Protein AF-A0A661TPE7-F1 (afdb_monomer)

Solvent-accessible surface area (backbone atoms only — not comparable to full-atom values): 13744 Å² total; per-residue (Å²): 138,82,82,76,81,78,78,77,73,78,74,78,70,66,86,85,73,62,93,63,98,53,55,71,50,74,50,56,36,33,26,77,52,80,73,75,46,48,59,65,46,63,32,51,54,73,33,41,59,43,39,37,41,85,88,69,83,76,51,59,73,39,31,44,35,38,38,39,64,66,44,74,48,78,36,41,26,66,41,65,59,95,41,40,34,34,40,76,50,59,34,90,53,63,48,40,70,52,54,48,96,75,61,32,53,51,46,32,37,41,42,46,50,64,63,36,39,68,4,58,90,54,67,41,63,23,39,43,66,33,48,65,75,19,29,30,38,35,33,34,38,40,39,42,32,34,19,84,47,80,61,49,53,75,16,36,54,54,38,74,52,41,90,77,16,36,35,36,32,38,39,68,100,49,81,44,80,77,45,65,33,29,22,37,43,48,45,26,73,72,26,72,44,62,47,77,43,79,42,69,75,100,45,77,50,18,34,40,39,34,43,34,61,33,49,33,87,92,54,68,54,46,50,51,75,22,39,16,72,72,69,12,29,41,38,39,37,33,38,35,71,31,63,83,38,75,36,25,39,45,32,42,30,32,34,44,78,80

Structure (mmCIF, N/CA/C/O backbone):
data_AF-A0A661TPE7-F1
#
_entry.id   AF-A0A661TPE7-F1
#
loop_
_atom_site.group_PDB
_atom_site.id
_atom_site.type_symbol
_atom_site.label_atom_id
_atom_site.label_alt_id
_atom_site.label_comp_id
_atom_site.label_asym_id
_atom_site.label_entity_id
_atom_site.label_seq_id
_atom_site.pdbx_PDB_ins_code
_atom_site.Cartn_x
_atom_site.Cartn_y
_atom_site.Cartn_z
_atom_site.occupancy
_atom_site.B_iso_or_equiv
_atom_site.auth_seq_id
_atom_site.auth_comp_id
_atom_site.auth_asym_id
_atom_site.auth_atom_id
_atom_site.pdbx_PDB_model_num
ATOM 1 N N . MET A 1 1 ? 12.529 64.791 17.136 1.00 45.44 1 MET A N 1
ATOM 2 C CA . MET A 1 1 ? 12.063 63.945 16.019 1.00 45.44 1 MET A CA 1
ATOM 3 C C . MET A 1 1 ? 12.108 62.508 16.527 1.00 45.44 1 MET A C 1
ATOM 5 O O . MET A 1 1 ? 13.175 61.913 16.514 1.00 45.44 1 MET A O 1
ATOM 9 N N . SER A 1 2 ? 11.028 62.019 17.150 1.00 38.66 2 SER A N 1
ATOM 10 C CA . SER A 1 2 ? 10.986 60.653 17.695 1.00 38.66 2 SER A CA 1
ATOM 11 C C . SER A 1 2 ? 10.485 59.707 16.614 1.00 38.66 2 SER A C 1
ATOM 13 O O . SER A 1 2 ? 9.369 59.875 16.124 1.00 38.66 2 SER A O 1
ATOM 15 N N . LEU A 1 3 ? 11.313 58.742 16.234 1.00 36.94 3 LEU A N 1
ATOM 16 C CA . LEU A 1 3 ? 10.911 57.660 15.348 1.00 36.94 3 LEU A CA 1
ATOM 17 C C . LEU A 1 3 ? 10.061 56.688 16.165 1.00 36.94 3 LEU A C 1
ATOM 19 O O . LEU A 1 3 ? 10.536 56.096 17.130 1.00 36.94 3 LEU A O 1
ATOM 23 N N . THR A 1 4 ? 8.783 56.597 15.821 1.00 40.53 4 THR A N 1
ATOM 24 C CA . THR A 1 4 ? 7.862 55.608 16.375 1.00 40.53 4 THR A CA 1
ATOM 25 C C . THR A 1 4 ? 8.215 54.259 15.753 1.00 40.53 4 THR A C 1
ATOM 27 O O . THR A 1 4 ? 8.191 54.130 14.530 1.00 40.53 4 THR A O 1
ATOM 30 N N . GLU A 1 5 ? 8.581 53.270 16.572 1.00 42.97 5 GLU A N 1
ATOM 31 C CA . GLU A 1 5 ? 8.766 51.893 16.111 1.00 42.97 5 GLU A CA 1
ATOM 32 C C . GLU A 1 5 ? 7.445 51.374 15.545 1.00 42.97 5 GLU A C 1
ATOM 34 O O . GLU A 1 5 ? 6.444 51.225 16.248 1.00 42.97 5 GLU A O 1
ATOM 39 N N . GLN A 1 6 ? 7.443 51.127 14.240 1.00 41.34 6 GLN A N 1
ATOM 40 C CA . GLN A 1 6 ? 6.344 50.485 13.548 1.00 41.34 6 GLN A CA 1
ATOM 41 C C . GLN A 1 6 ? 6.390 49.000 13.918 1.00 41.34 6 GLN A C 1
ATOM 43 O O . GLN A 1 6 ? 7.273 48.262 13.482 1.00 41.34 6 GLN A O 1
ATOM 48 N N . THR A 1 7 ? 5.475 48.563 14.781 1.00 40.66 7 THR A N 1
ATOM 49 C CA . THR A 1 7 ? 5.328 47.148 15.118 1.00 40.66 7 THR A CA 1
ATOM 50 C C . THR A 1 7 ? 4.787 46.435 13.882 1.00 40.66 7 THR A C 1
ATOM 52 O O . THR A 1 7 ? 3.621 46.597 13.524 1.00 40.66 7 THR A O 1
ATOM 55 N N . TYR A 1 8 ? 5.639 45.676 13.194 1.00 35.31 8 TYR A N 1
ATOM 56 C CA . TYR A 1 8 ? 5.190 44.766 12.148 1.00 35.31 8 TYR A CA 1
ATOM 57 C C . TYR A 1 8 ? 4.365 43.673 12.823 1.00 35.31 8 TYR A C 1
ATOM 59 O O . TYR A 1 8 ? 4.896 42.836 13.553 1.00 35.31 8 TYR A O 1
ATOM 67 N N . THR A 1 9 ? 3.050 43.704 12.619 1.00 42.25 9 THR A N 1
ATOM 68 C CA . THR A 1 9 ? 2.221 42.536 12.890 1.00 42.25 9 THR A CA 1
ATOM 69 C C . THR A 1 9 ? 2.676 41.461 11.915 1.00 42.25 9 THR A C 1
ATOM 71 O O . THR A 1 9 ? 2.706 41.675 10.707 1.00 42.25 9 THR A O 1
ATOM 74 N N . GLN A 1 10 ? 3.144 40.338 12.455 1.00 43.09 10 GLN A N 1
ATOM 75 C CA . GLN A 1 10 ? 3.468 39.158 11.671 1.00 43.09 10 GLN A CA 1
ATOM 76 C C . GLN A 1 10 ? 2.200 38.772 10.909 1.00 43.09 10 GLN A C 1
ATOM 78 O O . GLN A 1 10 ? 1.234 38.319 11.526 1.00 43.09 10 GLN A O 1
ATOM 83 N N . ASP A 1 11 ? 2.186 39.017 9.596 1.00 42.94 11 ASP A N 1
ATOM 84 C CA . ASP A 1 11 ? 1.105 38.581 8.722 1.00 42.94 11 ASP A CA 1
ATOM 85 C C . ASP A 1 11 ? 0.816 37.113 9.028 1.00 42.94 11 ASP A C 1
ATOM 87 O O . ASP A 1 11 ? 1.723 36.272 9.046 1.00 42.94 11 ASP A O 1
ATOM 91 N N . ALA A 1 12 ? -0.447 36.823 9.343 1.00 45.91 12 ALA A N 1
ATOM 92 C CA . ALA A 1 12 ? -0.893 35.476 9.625 1.00 45.91 12 ALA A CA 1
ATOM 93 C C . ALA A 1 12 ? -0.544 34.611 8.413 1.00 45.91 12 ALA A C 1
ATOM 95 O O . ALA A 1 12 ? -1.159 34.729 7.351 1.00 45.91 12 ALA A O 1
ATOM 96 N N . LEU A 1 13 ? 0.467 33.752 8.569 1.00 42.31 13 LEU A N 1
ATOM 97 C CA . LEU A 1 13 ? 0.751 32.714 7.591 1.00 42.31 13 LEU A CA 1
ATOM 98 C C . LEU A 1 13 ? -0.573 31.989 7.309 1.00 42.31 13 LEU A C 1
ATOM 100 O O . LEU A 1 13 ? -1.301 31.697 8.267 1.00 42.31 13 LEU A O 1
ATOM 104 N N . PRO A 1 14 ? -0.915 31.715 6.035 1.00 45.16 14 PRO A N 1
ATOM 105 C CA . PRO A 1 14 ? -2.136 30.995 5.709 1.00 45.16 14 PRO A CA 1
ATOM 106 C C . PRO A 1 14 ? -2.227 29.752 6.596 1.00 45.16 14 PRO A C 1
ATOM 108 O O . PRO A 1 14 ? -1.246 29.022 6.757 1.00 45.16 14 PRO A O 1
ATOM 111 N N . THR A 1 15 ? -3.402 29.544 7.193 1.00 48.88 15 THR A N 1
ATOM 112 C CA . THR A 1 15 ? -3.724 28.595 8.282 1.00 48.88 15 THR A CA 1
ATOM 113 C C . THR A 1 15 ? -3.303 27.138 8.043 1.00 48.88 15 THR A C 1
ATOM 115 O O . THR A 1 15 ? -3.382 26.303 8.940 1.00 48.88 15 THR A O 1
ATOM 118 N N . PHE A 1 16 ? -2.791 26.815 6.858 1.00 46.47 16 PHE A N 1
ATOM 119 C CA . PHE A 1 16 ? -2.237 25.516 6.504 1.00 46.47 16 PHE A CA 1
ATOM 120 C C . PHE A 1 16 ? -0.811 25.261 7.022 1.00 46.47 16 PHE A C 1
ATOM 122 O O . PHE A 1 16 ? -0.419 24.095 7.059 1.00 46.47 16 PHE A O 1
ATOM 129 N N . TRP A 1 17 ? -0.074 26.296 7.458 1.00 42.09 17 TRP A N 1
ATOM 130 C CA . TRP A 1 17 ? 1.343 26.201 7.865 1.00 42.09 17 TRP A CA 1
ATOM 131 C C . TRP A 1 17 ? 1.639 26.587 9.322 1.00 42.09 17 TRP A C 1
ATOM 133 O O . TRP A 1 17 ? 2.787 26.859 9.670 1.00 42.09 17 TRP A O 1
ATOM 143 N N . GLN A 1 18 ? 0.638 26.582 10.202 1.00 43.38 18 GLN A N 1
ATOM 144 C CA . GLN A 1 18 ? 0.925 26.578 11.638 1.00 43.38 18 GLN A CA 1
ATOM 145 C C . GLN A 1 18 ? 1.395 25.173 12.057 1.00 43.38 18 GLN A C 1
ATOM 147 O O . GLN A 1 18 ? 0.829 24.189 11.569 1.00 43.38 18 GLN A O 1
ATOM 152 N N . PRO A 1 19 ? 2.405 25.040 12.938 1.00 41.94 19 PRO A N 1
ATOM 153 C CA . PRO A 1 19 ? 2.743 23.763 13.550 1.00 41.94 19 PRO A CA 1
ATOM 154 C C . PRO A 1 19 ? 1.595 23.356 14.478 1.00 41.94 19 PRO A C 1
ATOM 156 O O . PRO A 1 19 ? 1.557 23.699 15.655 1.00 41.94 19 PRO A O 1
ATOM 159 N N . VAL A 1 20 ? 0.614 22.664 13.913 1.00 54.00 20 VAL A N 1
ATOM 160 C CA . VAL A 1 20 ? -0.387 21.915 14.667 1.00 54.00 20 VAL A CA 1
ATOM 161 C C . VAL A 1 20 ? 0.212 20.525 14.871 1.00 54.00 20 VAL A C 1
ATOM 163 O O . VAL A 1 20 ? 0.804 19.992 13.931 1.00 54.00 20 VAL A O 1
ATOM 166 N N . ASN A 1 21 ? 0.100 19.942 16.067 1.00 54.53 21 ASN A N 1
ATOM 167 C CA . ASN A 1 21 ? 0.427 18.530 16.284 1.00 54.53 21 ASN A CA 1
ATOM 168 C C . ASN A 1 21 ? -0.497 17.687 15.393 1.00 54.53 21 ASN A C 1
ATOM 170 O O . ASN A 1 21 ? -1.612 17.366 15.786 1.00 54.53 21 ASN A O 1
ATOM 174 N N . ARG A 1 22 ? -0.066 17.414 14.161 1.00 68.81 22 ARG A N 1
ATOM 175 C CA . ARG A 1 22 ? -0.787 16.576 13.207 1.00 68.81 22 ARG A CA 1
ATOM 176 C C . ARG A 1 22 ? -0.149 15.209 13.229 1.00 68.81 22 ARG A C 1
ATOM 178 O O . ARG A 1 22 ? 1.049 15.082 12.971 1.00 68.81 22 ARG A O 1
ATOM 185 N N . GLU A 1 23 ? -0.952 14.205 13.532 1.00 84.12 23 GLU A N 1
ATOM 186 C CA . GLU A 1 23 ? -0.524 12.821 13.434 1.00 84.12 23 GLU A CA 1
ATOM 187 C C . GLU A 1 23 ? -0.087 12.522 12.000 1.00 84.12 23 GLU A C 1
ATOM 189 O O . GLU A 1 23 ? -0.661 13.019 11.026 1.00 84.12 23 GLU A O 1
ATOM 194 N N . THR A 1 24 ? 0.973 11.738 11.858 1.00 90.06 24 THR A N 1
ATOM 195 C CA . THR A 1 24 ? 1.458 11.296 10.551 1.00 90.06 24 THR A CA 1
ATOM 196 C C . THR A 1 24 ? 1.000 9.877 10.302 1.00 90.06 24 THR A C 1
ATOM 198 O O . THR A 1 24 ? 1.050 9.054 11.211 1.00 90.06 24 THR A O 1
ATOM 201 N N . PHE A 1 25 ? 0.669 9.556 9.057 1.00 90.81 25 PHE A N 1
ATOM 202 C CA . PHE A 1 25 ? 0.394 8.181 8.660 1.00 90.81 25 PHE A CA 1
ATOM 203 C C . PHE A 1 25 ? 1.392 7.713 7.605 1.00 90.81 25 PHE A C 1
ATOM 205 O O . PHE A 1 25 ? 1.949 8.495 6.828 1.00 90.81 25 PHE A O 1
ATOM 212 N N . THR A 1 26 ? 1.608 6.404 7.560 1.00 94.06 26 THR A N 1
ATOM 213 C CA . THR A 1 26 ? 2.211 5.705 6.426 1.00 94.06 26 THR A CA 1
ATOM 214 C C . THR A 1 26 ? 1.455 4.398 6.253 1.00 94.06 26 THR A C 1
ATOM 216 O O . THR A 1 26 ? 1.324 3.639 7.206 1.00 94.06 26 THR A O 1
ATOM 219 N N . THR A 1 27 ? 0.923 4.149 5.059 1.00 94.81 27 THR A N 1
ATOM 220 C CA . THR A 1 27 ? 0.147 2.936 4.774 1.00 94.81 27 THR A CA 1
ATOM 221 C C . THR A 1 27 ? 0.377 2.460 3.346 1.00 94.81 27 THR A C 1
ATOM 223 O O . THR A 1 27 ? 0.652 3.263 2.449 1.00 94.81 27 THR A O 1
ATOM 226 N N . THR A 1 28 ? 0.301 1.150 3.134 1.00 97.12 28 THR A N 1
ATOM 227 C CA . THR A 1 28 ? 0.427 0.532 1.812 1.00 97.12 28 THR A CA 1
ATOM 228 C C . THR A 1 28 ? -0.902 0.537 1.070 1.00 97.12 28 THR A C 1
ATOM 230 O O . THR A 1 28 ? -1.967 0.572 1.679 1.00 97.12 28 THR A O 1
ATOM 233 N N . PHE A 1 29 ? -0.845 0.475 -0.258 1.00 98.19 29 PHE A N 1
ATOM 234 C CA . PHE A 1 29 ? -2.017 0.145 -1.059 1.00 98.19 29 PHE A CA 1
ATOM 235 C C . PHE A 1 29 ? -2.443 -1.291 -0.779 1.00 98.19 29 PHE A C 1
ATOM 237 O O . PHE A 1 29 ? -1.641 -2.215 -0.898 1.00 98.19 29 PHE A O 1
ATOM 244 N N . ASN A 1 30 ? -3.713 -1.460 -0.415 1.00 97.25 30 ASN A N 1
ATOM 245 C CA . ASN A 1 30 ? -4.224 -2.717 0.107 1.00 97.25 30 ASN A CA 1
ATOM 246 C C . ASN A 1 30 ? -5.417 -3.201 -0.723 1.00 97.25 30 ASN A C 1
ATOM 248 O O . ASN A 1 30 ? -6.305 -2.424 -1.076 1.00 97.25 30 ASN A O 1
ATOM 252 N N . ARG A 1 31 ? -5.468 -4.501 -1.006 1.00 97.44 31 ARG A N 1
ATOM 253 C CA . ARG A 1 31 ? -6.639 -5.195 -1.551 1.00 97.44 31 ARG A CA 1
ATOM 254 C C . ARG A 1 31 ? -7.255 -6.037 -0.441 1.00 97.44 31 ARG A C 1
ATOM 256 O O . ARG A 1 31 ? -6.573 -6.868 0.153 1.00 97.44 31 ARG A O 1
ATOM 263 N N . VAL A 1 32 ? -8.537 -5.828 -0.150 1.00 95.94 32 VAL A N 1
ATOM 264 C CA . VAL A 1 32 ? -9.264 -6.621 0.853 1.00 95.94 32 VAL A CA 1
ATOM 265 C C . VAL A 1 32 ? -9.528 -8.028 0.319 1.00 95.94 32 VAL A C 1
ATOM 267 O O . VAL A 1 32 ? -10.005 -8.195 -0.803 1.00 95.94 32 VAL A O 1
ATOM 270 N N . ILE A 1 33 ? -9.245 -9.040 1.139 1.00 95.69 33 ILE A N 1
ATOM 271 C CA . ILE A 1 33 ? -9.435 -10.454 0.819 1.00 95.69 33 ILE A CA 1
ATOM 272 C C . ILE A 1 33 ? -10.614 -11.010 1.625 1.00 95.69 33 ILE A C 1
ATOM 274 O O . ILE A 1 33 ? -10.536 -11.213 2.838 1.00 95.69 33 ILE A O 1
ATOM 278 N N . GLY A 1 34 ? -11.710 -11.309 0.927 1.00 93.50 34 GLY A N 1
ATOM 279 C CA . GLY A 1 34 ? -12.924 -11.864 1.525 1.00 93.50 34 GLY A CA 1
ATOM 280 C C . GLY A 1 34 ? -13.734 -10.848 2.342 1.00 93.50 34 GLY A C 1
ATOM 281 O O . GLY A 1 34 ? -13.602 -9.639 2.178 1.00 93.50 34 GLY A O 1
ATOM 282 N N . ALA A 1 35 ? -14.626 -11.354 3.197 1.00 93.38 35 ALA A N 1
ATOM 283 C CA . ALA A 1 35 ? -15.516 -10.528 4.018 1.00 93.38 35 ALA A CA 1
ATOM 284 C C . ALA A 1 35 ? -14.828 -9.994 5.297 1.00 93.38 35 ALA A C 1
ATOM 286 O O . ALA A 1 35 ? -13.944 -10.695 5.816 1.00 93.38 35 ALA A O 1
ATOM 287 N N . PRO A 1 36 ? -15.274 -8.837 5.842 1.00 94.62 36 PRO A N 1
ATOM 288 C CA . PRO A 1 36 ? -14.815 -8.321 7.133 1.00 94.62 36 PRO A CA 1
ATOM 289 C C . PRO A 1 36 ? -14.921 -9.361 8.255 1.00 94.62 36 PRO A C 1
ATOM 291 O O . PRO A 1 36 ? -15.810 -10.216 8.243 1.00 94.62 36 PRO A O 1
ATOM 294 N N . LYS A 1 37 ? -14.011 -9.284 9.226 1.00 95.38 37 LYS A N 1
ATOM 295 C CA . LYS A 1 37 ? -13.975 -10.126 10.428 1.00 95.38 37 LYS A CA 1
ATOM 296 C C . LYS A 1 37 ? -14.338 -9.304 11.659 1.00 95.38 37 LYS A C 1
ATOM 298 O O . LYS A 1 37 ? -14.323 -8.075 11.633 1.00 95.38 37 LYS A O 1
ATOM 303 N N . THR A 1 38 ? -14.640 -10.004 12.742 1.00 94.31 38 THR A N 1
ATOM 304 C CA . THR A 1 38 ? -15.041 -9.410 14.016 1.00 94.31 38 THR A CA 1
ATOM 305 C C . THR A 1 38 ? -14.110 -9.865 15.126 1.00 94.31 38 THR A C 1
ATOM 307 O O . THR A 1 38 ? -13.773 -11.049 15.226 1.00 94.31 38 THR A O 1
ATOM 310 N N . LEU A 1 39 ? -13.723 -8.924 15.982 1.00 97.50 39 LEU A N 1
ATOM 311 C CA . LEU A 1 39 ? -13.076 -9.233 17.251 1.00 97.50 39 LEU A CA 1
ATOM 312 C C . LEU A 1 39 ? -14.025 -10.061 18.130 1.00 97.50 39 LEU A C 1
ATOM 314 O O . LEU A 1 39 ? -15.225 -9.791 18.166 1.00 97.50 39 LEU A O 1
ATOM 318 N N . SER A 1 40 ? -13.504 -11.057 18.846 1.00 97.19 40 SER A N 1
ATOM 319 C CA . SER A 1 40 ? -14.262 -11.773 19.886 1.00 97.19 40 SER A CA 1
ATOM 320 C C . SER A 1 40 ? -14.062 -11.166 21.276 1.00 97.19 40 SER A C 1
ATOM 322 O O . SER A 1 40 ? -14.893 -11.359 22.158 1.00 97.19 40 SER A O 1
ATOM 324 N N . THR A 1 41 ? -12.964 -10.436 21.479 1.00 97.25 41 THR A N 1
ATOM 325 C CA . THR A 1 41 ? -12.656 -9.680 22.699 1.00 97.25 41 THR A CA 1
ATOM 326 C C . THR A 1 41 ? -11.997 -8.361 22.326 1.00 97.25 41 THR A C 1
ATOM 328 O O . THR A 1 41 ? -11.385 -8.264 21.264 1.00 97.25 41 THR A O 1
ATOM 331 N N . ASN A 1 42 ? -12.062 -7.362 23.207 1.00 97.69 42 ASN A N 1
ATOM 332 C CA . ASN A 1 42 ? -11.303 -6.126 23.009 1.00 97.69 42 ASN A CA 1
ATOM 333 C C . ASN A 1 42 ? -9.805 -6.450 22.887 1.00 97.69 42 ASN A C 1
ATOM 335 O O . ASN A 1 42 ? -9.280 -7.261 23.656 1.00 97.69 42 ASN A O 1
ATOM 339 N N . ALA A 1 43 ? -9.140 -5.828 21.920 1.00 97.19 43 ALA A N 1
ATOM 340 C CA . ALA A 1 43 ? -7.696 -5.852 21.790 1.00 97.19 43 ALA A CA 1
ATOM 341 C C . ALA A 1 43 ? -7.088 -4.810 22.735 1.00 97.19 43 ALA A C 1
ATOM 343 O O . ALA A 1 43 ? -7.655 -3.738 22.959 1.00 97.19 43 ALA A O 1
ATOM 344 N N . VAL A 1 44 ? -5.932 -5.136 23.302 1.00 96.25 44 VAL A N 1
ATOM 345 C CA . VAL A 1 44 ? -5.273 -4.300 24.307 1.00 96.25 44 VAL A CA 1
ATOM 346 C C . VAL A 1 44 ? -4.050 -3.637 23.681 1.00 96.25 44 VAL A C 1
ATOM 348 O O . VAL A 1 44 ? -3.278 -4.298 22.984 1.00 96.25 44 VAL A O 1
ATOM 351 N N . LEU A 1 45 ? -3.886 -2.339 23.943 1.00 97.19 45 LEU A N 1
ATOM 352 C CA . LEU A 1 45 ? -2.710 -1.556 23.553 1.00 97.19 45 LEU A CA 1
ATOM 353 C C . LEU A 1 45 ? -1.409 -2.259 23.979 1.00 97.19 45 LEU A C 1
ATOM 355 O O . LEU A 1 45 ? -1.367 -2.893 25.033 1.00 97.19 45 LEU A O 1
ATOM 359 N N . ASP A 1 46 ? -0.363 -2.146 23.160 1.00 97.62 46 ASP A N 1
ATOM 360 C CA . ASP A 1 46 ? 0.978 -2.703 23.395 1.00 97.62 46 ASP A CA 1
ATOM 361 C C . ASP A 1 46 ? 1.040 -4.235 23.534 1.00 97.62 46 ASP A C 1
ATOM 363 O O . ASP A 1 46 ? 2.051 -4.800 23.959 1.00 97.62 46 ASP A O 1
ATOM 367 N N . THR A 1 47 ? -0.018 -4.943 23.132 1.00 98.00 47 THR A N 1
ATOM 368 C CA . THR A 1 47 ? -0.010 -6.408 23.031 1.00 98.00 47 THR A CA 1
ATOM 369 C C . THR A 1 47 ? 0.183 -6.867 21.589 1.00 98.00 47 THR A C 1
ATOM 371 O O . THR A 1 47 ? 0.019 -6.099 20.648 1.00 98.00 47 THR A O 1
ATOM 374 N N . TYR A 1 48 ? 0.533 -8.138 21.401 1.00 98.25 48 TYR A N 1
ATOM 375 C CA . TYR A 1 48 ? 0.713 -8.743 20.075 1.00 98.25 48 TYR A CA 1
ATOM 376 C C . TYR A 1 48 ? -0.440 -9.673 19.692 1.00 98.25 48 TYR A C 1
ATOM 378 O O . TYR A 1 48 ? -0.364 -10.334 18.664 1.00 98.25 48 TYR A O 1
ATOM 386 N N . ILE A 1 49 ? -1.479 -9.788 20.524 1.00 97.94 49 ILE A N 1
ATOM 387 C CA . ILE A 1 49 ? -2.512 -10.815 20.365 1.00 97.94 49 ILE A CA 1
ATOM 388 C C . ILE A 1 49 ? -3.856 -10.161 20.073 1.00 97.94 49 ILE A C 1
ATOM 390 O O . ILE A 1 49 ? -4.319 -9.295 20.812 1.00 97.94 49 ILE A O 1
ATOM 394 N N . VAL A 1 50 ? -4.506 -10.639 19.016 1.00 98.06 50 VAL A N 1
ATOM 395 C CA . VAL A 1 50 ? -5.879 -10.281 18.656 1.00 98.06 50 VAL A CA 1
ATOM 396 C C . VAL A 1 50 ? -6.723 -11.550 18.649 1.00 98.06 50 VAL A C 1
ATOM 398 O O . VAL A 1 50 ? -6.358 -12.528 18.001 1.00 98.06 50 VAL A O 1
ATOM 401 N N . ASN A 1 51 ? -7.865 -11.536 19.342 1.00 98.19 51 ASN A N 1
ATOM 402 C CA . ASN A 1 51 ? -8.818 -12.646 19.307 1.00 98.19 51 ASN A CA 1
ATOM 403 C C . ASN A 1 51 ? -9.960 -12.332 18.340 1.00 98.19 51 ASN A C 1
ATOM 405 O O . ASN A 1 51 ? -10.650 -11.318 18.488 1.00 98.19 51 ASN A O 1
ATOM 409 N N . LEU A 1 52 ? -10.168 -13.208 17.360 1.00 97.94 52 LEU A N 1
ATOM 410 C CA . LEU A 1 52 ? -11.225 -13.086 16.361 1.00 97.94 52 LEU A CA 1
ATOM 411 C C . LEU A 1 52 ? -12.360 -14.076 16.615 1.00 97.94 52 LEU A C 1
ATOM 413 O O . LEU A 1 52 ? -12.206 -15.105 17.266 1.00 97.94 52 LEU A O 1
ATOM 417 N N . SER A 1 53 ? -13.528 -13.782 16.054 1.00 96.75 53 SER A N 1
ATOM 418 C CA . SER A 1 53 ? -14.612 -14.762 15.986 1.00 96.75 53 SER A CA 1
ATOM 419 C C . SER A 1 53 ? -14.201 -15.971 15.134 1.00 96.75 53 SER A C 1
ATOM 421 O O . SER A 1 53 ? -13.430 -15.841 14.178 1.00 96.75 53 SER A O 1
ATOM 423 N N . ALA A 1 54 ? -14.734 -17.149 15.467 1.00 95.81 54 ALA A N 1
ATOM 424 C CA . ALA A 1 54 ? -14.434 -18.389 14.754 1.00 95.81 54 ALA A CA 1
ATOM 425 C C . ALA A 1 54 ? -14.727 -18.290 13.247 1.00 95.81 54 ALA A C 1
ATOM 427 O O . ALA A 1 54 ? -15.647 -17.593 12.819 1.00 95.81 54 ALA A O 1
ATOM 428 N N . GLY A 1 55 ? -13.947 -19.015 12.437 1.00 94.38 55 GLY A N 1
ATOM 429 C CA . GLY A 1 55 ? -14.083 -19.001 10.974 1.00 94.38 55 GLY A CA 1
ATOM 430 C C . GLY A 1 55 ? -13.406 -17.806 10.289 1.00 94.38 55 GLY A C 1
ATOM 431 O O . GLY A 1 55 ? -13.727 -17.485 9.146 1.00 94.38 55 GLY A O 1
ATOM 432 N N . HIS A 1 56 ? -12.457 -17.144 10.958 1.00 95.62 56 HIS A N 1
ATOM 433 C CA . HIS A 1 56 ? -11.761 -15.975 10.415 1.00 95.62 56 HIS A CA 1
ATOM 434 C C . HIS A 1 56 ? -10.829 -16.286 9.224 1.00 95.62 56 HIS A C 1
ATOM 436 O O . HIS A 1 56 ? -10.510 -15.372 8.468 1.00 95.62 56 HIS A O 1
ATOM 442 N N . ALA A 1 57 ? -10.429 -17.548 9.019 1.00 96.06 57 ALA A N 1
ATOM 443 C CA . ALA A 1 57 ? -9.635 -18.022 7.871 1.00 96.06 57 ALA A CA 1
ATOM 444 C C . ALA A 1 57 ? -8.273 -17.320 7.665 1.00 96.06 57 ALA A C 1
ATOM 446 O O . ALA A 1 57 ? -7.726 -17.323 6.560 1.00 96.06 57 ALA A O 1
ATOM 447 N N . PHE A 1 58 ? -7.726 -16.730 8.729 1.00 97.94 58 PHE A N 1
ATOM 448 C CA . PHE A 1 58 ? -6.341 -16.259 8.737 1.00 97.94 58 PHE A CA 1
ATOM 449 C C . PHE A 1 58 ? -5.398 -17.443 8.925 1.00 97.94 58 PHE A C 1
ATOM 451 O O . PHE A 1 58 ? -5.705 -18.374 9.671 1.00 97.94 58 PHE A O 1
ATOM 458 N N . VAL A 1 59 ? -4.241 -17.365 8.282 1.00 97.44 59 VAL A N 1
ATOM 459 C CA . VAL A 1 59 ? -3.098 -18.262 8.452 1.00 97.44 59 VAL A CA 1
ATOM 460 C C . VAL A 1 59 ? -1.831 -17.439 8.701 1.00 97.44 59 VAL A C 1
ATOM 462 O O . VAL A 1 59 ? -1.825 -16.220 8.527 1.00 97.44 59 VAL A O 1
ATOM 465 N N . ALA A 1 60 ? -0.744 -18.093 9.114 1.00 97.50 60 ALA A N 1
ATOM 466 C CA . ALA A 1 60 ? 0.548 -17.425 9.247 1.00 97.50 60 ALA A CA 1
ATOM 467 C C . ALA A 1 60 ? 0.983 -16.778 7.916 1.00 97.50 60 ALA A C 1
ATOM 469 O O . ALA A 1 60 ? 0.763 -17.338 6.843 1.00 97.50 60 ALA A O 1
ATOM 470 N N . ASN A 1 61 ? 1.642 -15.624 8.011 1.00 96.88 61 ASN A N 1
ATOM 471 C CA . ASN A 1 61 ? 2.050 -14.711 6.937 1.00 96.88 61 ASN A CA 1
ATOM 472 C C . ASN A 1 61 ? 0.947 -13.885 6.267 1.00 96.88 61 ASN A C 1
ATOM 474 O O . ASN A 1 61 ? 1.281 -12.999 5.478 1.00 96.88 61 ASN A O 1
ATOM 478 N N . ASP A 1 62 ? -0.325 -14.099 6.602 1.00 98.00 62 ASP A N 1
ATOM 479 C CA . ASP A 1 62 ? -1.370 -13.156 6.208 1.00 98.00 62 ASP A CA 1
ATOM 480 C C . ASP A 1 62 ? -1.131 -11.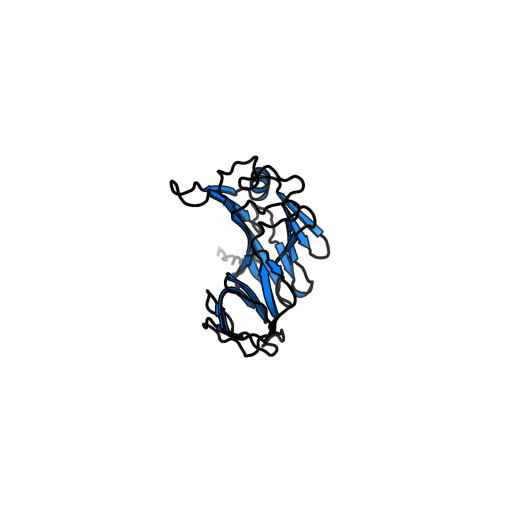776 6.833 1.00 98.00 62 ASP A C 1
ATOM 482 O O . ASP A 1 62 ? -0.435 -11.637 7.841 1.00 98.00 62 ASP A O 1
ATOM 486 N N . ILE A 1 63 ? -1.752 -10.748 6.255 1.00 97.88 63 ILE A N 1
ATOM 487 C CA . ILE A 1 63 ? -1.722 -9.393 6.800 1.00 97.88 63 ILE A CA 1
ATOM 488 C C . ILE A 1 63 ? -3.106 -9.057 7.343 1.00 97.88 63 ILE A C 1
ATOM 490 O O . ILE A 1 63 ? -4.108 -9.101 6.620 1.00 97.88 63 ILE A O 1
ATOM 494 N N . LEU A 1 64 ? -3.145 -8.729 8.630 1.00 97.88 64 LEU A N 1
ATOM 495 C CA . LEU A 1 64 ? -4.327 -8.245 9.322 1.00 97.88 64 LEU A CA 1
ATOM 496 C C . LEU A 1 64 ? -4.324 -6.718 9.288 1.00 97.88 64 LEU A C 1
ATOM 498 O O . LEU A 1 64 ? -3.310 -6.081 9.568 1.00 97.88 64 LEU A O 1
ATOM 502 N N . PHE A 1 65 ? -5.470 -6.146 8.936 1.00 97.06 65 PHE A N 1
ATOM 503 C CA . PHE A 1 65 ? -5.706 -4.710 8.908 1.00 97.06 65 PHE A CA 1
ATOM 504 C C . PHE A 1 65 ? -6.910 -4.384 9.788 1.00 97.06 65 PHE A C 1
ATOM 506 O O . PHE A 1 65 ? -7.966 -4.998 9.626 1.00 97.06 65 PHE A O 1
ATOM 513 N N . MET A 1 66 ? -6.763 -3.438 10.712 1.00 96.31 66 MET A N 1
ATOM 514 C CA . MET A 1 66 ? -7.852 -2.964 11.565 1.00 96.31 66 MET A CA 1
ATOM 515 C C . MET A 1 66 ? -8.002 -1.460 11.487 1.00 96.31 66 MET A C 1
ATOM 517 O O . MET A 1 66 ? -7.010 -0.744 11.360 1.00 96.31 66 MET A O 1
ATOM 521 N N . THR A 1 67 ? -9.246 -1.001 11.614 1.00 94.06 67 THR A N 1
ATOM 522 C CA . THR A 1 67 ? -9.565 0.419 11.757 1.00 94.06 67 THR A CA 1
ATOM 523 C C . THR A 1 67 ? -10.592 0.645 12.848 1.00 94.06 67 THR A C 1
ATOM 525 O O . THR A 1 67 ? -11.590 -0.077 12.888 1.00 94.06 67 THR A O 1
ATOM 528 N N . GLN A 1 68 ? -10.392 1.672 13.666 1.00 92.56 68 GLN A N 1
ATOM 529 C CA . GLN A 1 68 ? -11.384 2.197 14.604 1.00 92.56 68 GLN A CA 1
ATOM 530 C C . GLN A 1 68 ? -11.030 3.648 14.929 1.00 92.56 68 GLN A C 1
ATOM 532 O O . GLN A 1 68 ? -9.858 3.918 15.145 1.00 92.56 68 GLN A O 1
ATOM 537 N N . ASP A 1 69 ? -12.017 4.549 14.980 1.00 89.06 69 ASP A N 1
ATOM 538 C CA . ASP A 1 69 ? -11.846 5.947 15.422 1.00 89.06 69 ASP A CA 1
ATOM 539 C C . ASP A 1 69 ? -10.575 6.601 14.841 1.00 89.06 69 ASP A C 1
ATOM 541 O O . ASP A 1 69 ? -9.645 6.938 15.568 1.00 89.06 69 ASP A O 1
ATOM 545 N N . GLY A 1 70 ? -10.431 6.598 13.510 1.00 86.44 70 GLY A N 1
ATOM 546 C CA . GLY A 1 70 ? -9.254 7.175 12.838 1.00 86.44 70 GLY A CA 1
ATOM 547 C C . GLY A 1 70 ? -7.982 6.328 12.850 1.00 86.44 70 GLY A C 1
ATOM 548 O O . GLY A 1 70 ? -7.144 6.439 11.952 1.00 86.44 70 GLY A O 1
ATOM 549 N N . ASN A 1 71 ? -7.856 5.438 13.828 1.00 90.31 71 ASN A N 1
ATOM 550 C CA . ASN A 1 71 ? -6.685 4.608 14.030 1.00 90.31 71 ASN A CA 1
ATOM 551 C C . ASN A 1 71 ? -6.662 3.466 13.025 1.00 90.31 71 ASN A C 1
ATOM 553 O O . ASN A 1 71 ? -7.684 2.846 12.721 1.00 90.31 71 ASN A O 1
ATOM 557 N N . ILE A 1 72 ? -5.462 3.181 12.529 1.00 93.25 72 ILE A N 1
ATOM 558 C CA . ILE A 1 72 ? -5.195 2.064 11.634 1.00 93.25 72 ILE A CA 1
ATOM 559 C C . ILE A 1 72 ? -4.089 1.220 12.225 1.00 93.25 72 ILE A C 1
ATOM 561 O O . ILE A 1 72 ? -3.076 1.735 12.700 1.00 93.25 72 ILE A O 1
ATOM 565 N N . TYR A 1 73 ? -4.260 -0.087 12.111 1.00 95.56 73 TYR A N 1
ATOM 566 C CA . TYR A 1 73 ? -3.246 -1.067 12.433 1.00 95.56 73 TYR A CA 1
ATOM 567 C C . TYR A 1 73 ? -3.078 -2.033 11.270 1.00 95.56 73 TYR A C 1
ATOM 569 O O . TYR A 1 73 ? -4.061 -2.543 10.736 1.00 95.56 73 TYR A O 1
ATOM 577 N N . GLN A 1 74 ? -1.830 -2.291 10.890 1.00 96.06 74 GLN A N 1
ATOM 578 C CA . GLN A 1 74 ? -1.479 -3.276 9.878 1.00 96.06 74 GLN A CA 1
ATOM 579 C C . GLN A 1 74 ? -0.288 -4.084 10.377 1.00 96.06 74 GLN A C 1
ATOM 581 O O . GLN A 1 74 ? 0.763 -3.511 10.658 1.00 96.06 74 GLN A O 1
ATOM 586 N N . ALA A 1 75 ? -0.444 -5.400 10.455 1.00 97.31 75 ALA A N 1
ATOM 587 C CA . ALA A 1 75 ? 0.609 -6.288 10.931 1.00 97.31 75 ALA A CA 1
ATOM 588 C C . ALA A 1 75 ? 0.533 -7.659 10.266 1.00 97.31 75 ALA A C 1
ATOM 590 O O . ALA A 1 75 ? -0.527 -8.090 9.796 1.00 97.31 75 ALA A O 1
ATOM 591 N N . LYS A 1 76 ? 1.673 -8.350 10.224 1.00 98.19 76 LYS A N 1
ATOM 592 C CA . LYS A 1 76 ? 1.733 -9.728 9.743 1.00 98.19 76 LYS A CA 1
ATOM 593 C C . LYS A 1 76 ? 1.315 -10.679 10.856 1.00 98.19 76 LYS A C 1
ATOM 595 O O . LYS A 1 76 ? 1.779 -10.569 11.988 1.00 98.19 76 LYS A O 1
ATOM 600 N N . VAL A 1 77 ? 0.495 -11.664 10.508 1.00 98.50 77 VAL A N 1
ATOM 601 C CA . VAL A 1 77 ? 0.157 -12.785 11.383 1.00 98.50 77 VAL A CA 1
ATOM 602 C C . VAL A 1 77 ? 1.353 -13.733 11.461 1.00 98.50 77 VAL A C 1
ATOM 604 O O . VAL A 1 77 ? 1.736 -14.337 10.462 1.00 98.50 77 VAL A O 1
ATOM 607 N N . LEU A 1 78 ? 1.947 -13.893 12.640 1.00 98.38 78 LEU A N 1
ATOM 608 C CA . LEU A 1 78 ? 3.032 -14.848 12.884 1.00 98.38 78 LEU A CA 1
ATOM 609 C C . LEU A 1 78 ? 2.502 -16.245 13.208 1.00 98.38 78 LEU A C 1
ATOM 611 O O . LEU A 1 78 ? 3.041 -17.242 12.732 1.00 98.38 78 LEU A O 1
ATOM 615 N N . LEU A 1 79 ? 1.447 -16.313 14.020 1.00 98.25 79 LEU A N 1
ATOM 616 C CA . LEU A 1 79 ? 0.864 -17.559 14.507 1.00 98.25 79 LEU A CA 1
ATOM 617 C C . LEU A 1 79 ? -0.655 -17.430 14.609 1.00 98.25 79 LEU A C 1
ATOM 619 O O . LEU A 1 79 ? -1.171 -16.361 14.934 1.00 98.25 79 LEU A O 1
ATOM 623 N N . VAL A 1 80 ? -1.348 -18.541 14.368 1.00 98.38 80 VAL A N 1
ATOM 624 C CA . VAL A 1 80 ? -2.786 -18.693 14.592 1.00 98.38 80 VAL A CA 1
ATOM 625 C C . VAL A 1 80 ? -2.995 -19.867 15.542 1.00 98.38 80 VAL A C 1
ATOM 627 O O . VAL A 1 80 ? -2.712 -21.006 15.175 1.00 98.38 80 VAL A O 1
ATOM 630 N N . ASP A 1 81 ? -3.482 -19.586 16.748 1.00 97.62 81 ASP A N 1
ATOM 631 C CA . ASP A 1 81 ? -3.894 -20.584 17.736 1.00 97.62 81 ASP A CA 1
ATOM 632 C C . ASP A 1 81 ? -5.414 -20.527 17.916 1.00 97.62 81 ASP A C 1
ATOM 634 O O . ASP A 1 81 ? -5.959 -19.718 18.672 1.00 97.62 81 ASP A O 1
ATOM 638 N N . VAL A 1 82 ? -6.110 -21.363 17.144 1.00 95.94 82 VAL A N 1
ATOM 639 C CA . VAL A 1 82 ? -7.573 -21.376 17.004 1.00 95.94 82 VAL A CA 1
ATOM 640 C C . VAL A 1 82 ? -8.108 -20.012 16.557 1.00 95.94 82 VAL A C 1
ATOM 642 O O . VAL A 1 82 ? -8.223 -19.788 15.361 1.00 95.94 82 VAL A O 1
ATOM 645 N N . ASN A 1 83 ? -8.410 -19.120 17.502 1.00 97.50 83 ASN A N 1
ATOM 646 C CA . ASN A 1 83 ? -8.979 -17.788 17.287 1.00 97.50 83 ASN A CA 1
ATOM 647 C C . ASN A 1 83 ? -8.048 -16.656 17.754 1.00 97.50 83 ASN A C 1
ATOM 649 O O . ASN A 1 83 ? -8.353 -15.485 17.523 1.00 97.50 83 ASN A O 1
ATOM 653 N N . ALA A 1 84 ? -6.951 -16.994 18.435 1.00 98.06 84 ALA A N 1
ATOM 654 C CA . ALA A 1 84 ? -5.939 -16.055 18.887 1.00 98.06 84 ALA A CA 1
ATOM 655 C C . ALA A 1 84 ? -4.857 -15.940 17.813 1.00 98.06 84 ALA A C 1
ATOM 657 O O . ALA A 1 84 ? -4.201 -16.921 17.459 1.00 98.06 84 ALA A O 1
ATOM 658 N N . LEU A 1 85 ? -4.679 -14.741 17.272 1.00 98.56 85 LEU A N 1
ATOM 659 C CA . LEU A 1 85 ? -3.647 -14.467 16.286 1.00 98.56 85 LEU A CA 1
ATOM 660 C C . LEU A 1 85 ? -2.535 -13.655 16.946 1.00 98.56 85 LEU A C 1
ATOM 662 O O . LEU A 1 85 ? -2.805 -12.606 17.532 1.00 98.56 85 LEU A O 1
ATOM 666 N N . THR A 1 86 ? -1.291 -14.108 16.796 1.00 98.62 86 THR A N 1
ATOM 667 C CA . THR A 1 86 ? -0.098 -13.373 17.238 1.00 98.62 86 THR A CA 1
ATOM 668 C C . THR A 1 86 ? 0.471 -12.578 16.071 1.00 98.62 86 THR A C 1
ATOM 670 O O . THR A 1 86 ? 0.760 -13.150 15.021 1.00 98.62 86 THR A O 1
ATOM 673 N N . MET A 1 87 ? 0.630 -11.272 16.250 1.00 98.50 87 MET A N 1
ATOM 674 C CA . MET A 1 87 ? 1.123 -10.318 15.257 1.00 98.50 87 MET A CA 1
ATOM 675 C C . MET A 1 87 ? 2.635 -10.094 15.378 1.00 98.50 87 MET A C 1
ATOM 677 O O . MET A 1 87 ? 3.228 -10.379 16.416 1.00 98.50 87 MET A O 1
ATOM 681 N N . ASP A 1 88 ? 3.256 -9.547 14.334 1.00 98.31 88 ASP A N 1
ATOM 682 C CA . ASP A 1 88 ? 4.673 -9.148 14.334 1.00 98.31 88 ASP A CA 1
ATOM 683 C C . ASP A 1 88 ? 4.949 -7.780 14.977 1.00 98.31 88 ASP A C 1
ATOM 685 O O . ASP A 1 88 ? 6.083 -7.484 15.347 1.00 98.31 88 ASP A O 1
ATOM 689 N N . THR A 1 89 ? 3.911 -6.962 15.135 1.00 97.25 89 THR A N 1
ATOM 690 C CA . THR A 1 89 ? 3.989 -5.575 15.607 1.00 97.25 89 THR A CA 1
ATOM 691 C C . THR A 1 89 ? 3.026 -5.391 16.782 1.00 97.25 89 THR A C 1
ATOM 693 O O . THR A 1 89 ? 1.907 -5.901 16.702 1.00 97.25 89 THR A O 1
ATOM 696 N N . PRO A 1 90 ? 3.384 -4.680 17.867 1.00 98.06 90 PRO A N 1
ATOM 697 C CA . PRO A 1 90 ? 2.448 -4.444 18.961 1.00 98.06 90 PRO A CA 1
ATOM 698 C C . PRO A 1 90 ? 1.284 -3.555 18.502 1.00 98.06 90 PRO A C 1
ATOM 700 O O . PRO A 1 90 ? 1.447 -2.675 17.655 1.00 98.06 90 PRO A O 1
ATOM 703 N N . LEU A 1 91 ? 0.102 -3.792 19.062 1.00 97.25 91 LEU A N 1
ATOM 704 C CA . LEU A 1 91 ? -1.102 -3.000 18.826 1.00 97.25 91 LEU A CA 1
ATOM 705 C C . LEU A 1 91 ? -0.866 -1.550 19.253 1.00 97.25 91 LEU A C 1
ATOM 707 O O . LEU A 1 91 ? -0.443 -1.293 20.375 1.00 97.25 91 LEU A O 1
ATOM 711 N N . ASN A 1 92 ? -1.185 -0.613 18.365 1.00 94.69 92 ASN A N 1
ATOM 712 C CA . ASN A 1 92 ? -0.997 0.828 18.562 1.00 94.69 92 ASN A CA 1
ATOM 713 C C . ASN A 1 92 ? -2.198 1.535 19.208 1.00 94.69 92 ASN A C 1
ATOM 715 O O . ASN A 1 92 ? -2.115 2.716 19.527 1.00 94.69 92 ASN A O 1
ATOM 719 N N . PHE A 1 93 ? -3.317 0.830 19.361 1.00 94.62 93 PHE A N 1
ATOM 720 C CA . PHE A 1 93 ? -4.574 1.371 19.861 1.00 94.62 93 PHE A CA 1
ATOM 721 C C . PHE A 1 93 ? -5.403 0.249 20.515 1.00 94.62 93 PHE A C 1
ATOM 723 O O . PHE A 1 93 ? -5.321 -0.903 20.070 1.00 94.62 93 PHE A O 1
ATOM 730 N N . PRO A 1 94 ? -6.190 0.527 21.572 1.00 95.56 94 PRO A N 1
ATOM 731 C CA . PRO A 1 94 ? -7.112 -0.452 22.140 1.00 95.56 94 PRO A CA 1
ATOM 732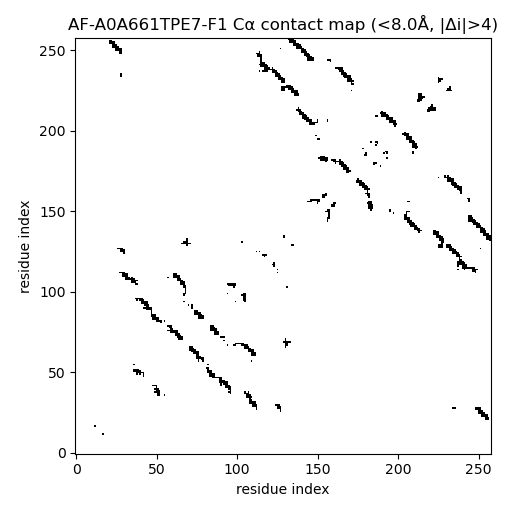 C C . PRO A 1 94 ? -8.359 -0.616 21.255 1.00 95.56 94 PRO A C 1
ATOM 734 O O . PRO A 1 94 ? -9.343 0.101 21.415 1.00 95.56 94 PRO A O 1
ATOM 737 N N . TYR A 1 95 ? -8.337 -1.580 20.332 1.00 97.06 95 TYR A N 1
ATOM 738 C CA . TYR A 1 95 ? -9.484 -1.861 19.461 1.00 97.06 95 TYR A CA 1
ATOM 739 C C . TYR A 1 95 ? -10.612 -2.565 20.224 1.00 97.06 95 TYR A C 1
ATOM 741 O O . TYR A 1 95 ? -10.430 -3.635 20.809 1.00 97.06 95 TYR A O 1
ATOM 749 N N . LEU A 1 96 ? -11.804 -1.980 20.210 1.00 97.19 96 LEU A N 1
ATOM 750 C CA . LEU A 1 96 ? -12.952 -2.431 20.988 1.00 97.19 96 LEU A CA 1
ATOM 751 C C . LEU A 1 96 ? -13.931 -3.242 20.129 1.00 97.19 96 LEU A C 1
ATOM 753 O O . LEU A 1 96 ? -14.119 -2.989 18.940 1.00 97.19 96 LEU A O 1
ATOM 757 N N . THR A 1 97 ? -14.596 -4.212 20.756 1.00 96.31 97 THR A N 1
ATOM 758 C CA . THR A 1 97 ? -15.716 -4.964 20.155 1.00 96.31 97 THR A CA 1
ATOM 759 C C . THR A 1 97 ? -16.972 -4.105 19.981 1.00 96.31 97 THR A C 1
ATOM 761 O O . THR A 1 97 ? -17.792 -4.379 19.107 1.00 96.31 97 THR A O 1
ATOM 764 N N . ALA A 1 98 ? -17.112 -3.056 20.792 1.00 93.81 98 ALA A N 1
ATOM 765 C CA . ALA A 1 98 ? -18.135 -2.025 20.667 1.00 93.81 98 ALA A CA 1
ATOM 766 C C . ALA A 1 98 ? -17.580 -0.788 19.930 1.00 93.81 98 ALA A C 1
ATOM 768 O O . ALA A 1 98 ? -16.358 -0.644 19.821 1.00 93.81 98 ALA A O 1
ATOM 769 N N . PRO A 1 99 ? -18.449 0.119 19.442 1.00 92.31 99 PRO A N 1
ATOM 770 C CA . PRO A 1 99 ? -18.017 1.425 18.961 1.00 92.31 99 PRO A CA 1
ATOM 771 C C . PRO A 1 99 ? -17.144 2.160 19.984 1.00 92.31 99 PRO A C 1
ATOM 773 O O . PRO A 1 99 ? -17.381 2.052 21.190 1.00 92.31 99 PRO A O 1
ATOM 776 N N . GLY A 1 100 ? -16.130 2.871 19.492 1.00 86.81 100 GLY A N 1
ATOM 777 C CA . GLY A 1 100 ? -15.195 3.615 20.327 1.00 86.81 100 GLY A CA 1
ATOM 778 C C . GLY A 1 100 ? -15.717 4.999 20.718 1.00 86.81 100 GLY A C 1
ATOM 779 O O . GLY A 1 100 ? -16.923 5.260 20.694 1.00 86.81 100 GLY A O 1
ATOM 780 N N . VAL A 1 101 ? -14.807 5.892 21.107 1.00 85.81 101 VAL A N 1
ATOM 781 C CA . VAL A 1 101 ? -15.139 7.241 21.600 1.00 85.81 101 VAL A CA 1
ATOM 782 C C . VAL A 1 101 ? -15.724 8.107 20.483 1.00 85.81 101 VAL A C 1
ATOM 784 O O . VAL A 1 101 ? -16.611 8.920 20.737 1.00 85.81 101 VAL A O 1
ATOM 787 N N . GLU A 1 102 ? -15.292 7.885 19.242 1.00 85.44 102 GLU A N 1
ATOM 788 C CA . GLU A 1 102 ? -15.817 8.576 18.055 1.00 85.44 102 GLU A CA 1
ATOM 789 C C . GLU A 1 102 ? -16.993 7.827 17.410 1.00 85.44 102 GLU A C 1
ATOM 791 O O . GLU A 1 102 ? -17.483 8.184 16.336 1.00 85.44 102 GLU A O 1
ATOM 796 N N . GLY A 1 103 ? -17.477 6.775 18.076 1.00 86.12 103 GLY A N 1
ATOM 797 C CA . GLY A 1 103 ? -18.632 6.002 17.645 1.00 86.12 103 GLY A CA 1
ATOM 798 C C . GLY A 1 103 ? -18.371 5.100 16.439 1.00 86.12 103 GLY A C 1
ATOM 799 O O . GLY A 1 103 ? -19.332 4.545 15.901 1.00 86.12 103 GLY A O 1
ATOM 800 N N . GLN A 1 104 ? -17.114 4.903 16.021 1.00 86.75 104 GLN A N 1
ATOM 801 C CA . GLN A 1 104 ? -16.785 3.962 14.953 1.00 86.75 104 GLN A CA 1
ATOM 802 C C . GLN A 1 104 ? -16.535 2.566 15.532 1.00 86.75 104 GLN A C 1
ATOM 804 O O . GLN A 1 104 ? -15.880 2.380 16.562 1.00 86.75 104 GLN A O 1
ATOM 809 N N . ALA A 1 105 ? -17.084 1.549 14.870 1.00 90.19 105 ALA A N 1
ATOM 810 C CA . ALA A 1 105 ? -16.829 0.156 15.218 1.00 90.19 105 ALA A CA 1
ATOM 811 C C . ALA A 1 105 ? -15.452 -0.286 14.709 1.00 90.19 105 ALA A C 1
ATOM 813 O O . ALA A 1 105 ? -14.997 0.180 13.663 1.00 90.19 105 ALA A O 1
ATOM 814 N N . THR A 1 106 ? -14.825 -1.242 15.400 1.00 94.94 106 THR A N 1
ATOM 815 C CA . THR A 1 106 ? -13.648 -1.916 14.849 1.00 94.94 106 THR A CA 1
ATOM 816 C C . THR A 1 106 ? -14.038 -2.711 13.613 1.00 94.94 106 THR A C 1
ATOM 818 O O . THR A 1 106 ? -14.890 -3.601 13.676 1.00 94.94 106 THR A O 1
ATOM 821 N N . ILE A 1 107 ? -13.362 -2.442 12.501 1.00 93.06 107 ILE A N 1
ATOM 822 C CA . ILE A 1 107 ? -13.460 -3.252 11.288 1.00 93.06 107 ILE A CA 1
ATOM 823 C C . ILE A 1 107 ? -12.143 -3.993 11.109 1.00 93.06 107 ILE A C 1
ATOM 825 O O . ILE A 1 1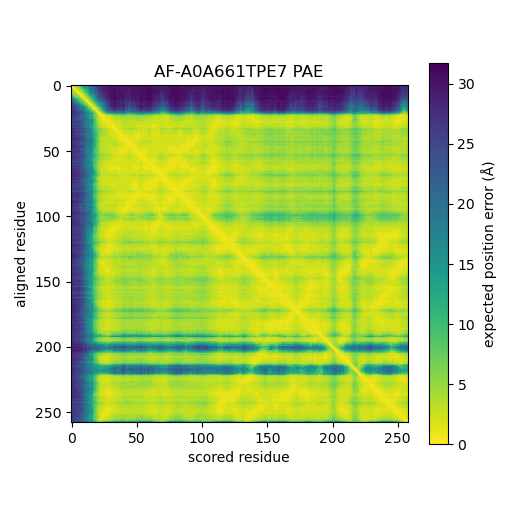07 ? -11.081 -3.376 11.139 1.00 93.06 107 ILE A O 1
ATOM 829 N N . VAL A 1 108 ? -12.213 -5.312 10.915 1.00 96.88 108 VAL A N 1
ATOM 830 C CA . VAL A 1 108 ? -11.042 -6.167 10.696 1.00 96.88 108 VAL A CA 1
ATOM 831 C C . VAL A 1 108 ? -11.084 -6.734 9.282 1.00 96.88 108 VAL A C 1
ATOM 833 O O . VAL A 1 108 ? -12.090 -7.304 8.861 1.00 96.88 108 VAL A O 1
ATOM 836 N N . PHE A 1 109 ? -9.975 -6.645 8.559 1.00 96.62 109 PHE A N 1
ATOM 837 C CA . PHE A 1 109 ? -9.812 -7.214 7.227 1.00 96.62 109 PHE A CA 1
ATOM 838 C C . PHE A 1 109 ? -8.565 -8.088 7.151 1.00 96.62 109 PHE A C 1
ATOM 840 O O . PHE A 1 109 ? -7.531 -7.780 7.742 1.00 96.62 109 PHE A O 1
ATOM 847 N N . LYS A 1 110 ? -8.654 -9.155 6.354 1.00 97.69 110 LYS A N 1
ATOM 848 C CA . LYS A 1 110 ? -7.475 -9.758 5.733 1.00 97.69 110 LYS A CA 1
ATOM 849 C C . LYS A 1 110 ? -7.167 -8.950 4.481 1.00 97.69 110 LYS A C 1
ATOM 851 O O . LYS A 1 110 ? -8.080 -8.689 3.694 1.00 97.69 110 LYS A O 1
ATOM 856 N N . ILE A 1 111 ? -5.916 -8.556 4.295 1.00 97.56 111 ILE A N 1
ATOM 857 C CA . ILE A 1 111 ? -5.502 -7.770 3.132 1.00 97.56 111 ILE A CA 1
ATOM 858 C C . ILE A 1 111 ? -4.312 -8.406 2.418 1.00 97.56 111 ILE A C 1
ATOM 860 O O . ILE A 1 111 ? -3.561 -9.193 2.992 1.00 97.56 111 ILE A O 1
ATOM 864 N N . GLU A 1 112 ? -4.133 -8.016 1.165 1.00 97.44 112 GLU A N 1
ATOM 865 C CA . GLU A 1 112 ? -2.903 -8.189 0.403 1.00 97.44 112 GLU A CA 1
ATOM 866 C C . GLU A 1 112 ? -2.354 -6.807 0.044 1.00 97.44 112 GLU A C 1
ATOM 868 O O . GLU A 1 112 ? -3.105 -5.930 -0.385 1.00 97.44 112 GLU A O 1
ATOM 873 N N . ASN A 1 113 ? -1.050 -6.610 0.221 1.00 96.94 113 ASN A N 1
ATOM 874 C CA . ASN A 1 113 ? -0.363 -5.362 -0.114 1.00 96.94 113 ASN A CA 1
ATOM 875 C C . ASN A 1 113 ? 0.806 -5.557 -1.089 1.00 96.94 113 ASN A C 1
ATOM 877 O O . ASN A 1 113 ? 1.509 -4.597 -1.394 1.00 96.94 113 ASN A O 1
ATOM 881 N N . ASN A 1 114 ? 1.023 -6.791 -1.554 1.00 97.81 114 ASN A N 1
ATOM 882 C CA . ASN A 1 114 ? 1.939 -7.080 -2.642 1.00 97.81 114 ASN A CA 1
ATOM 883 C C . ASN A 1 114 ? 1.171 -6.946 -3.959 1.00 97.81 114 ASN A C 1
ATOM 885 O O . ASN A 1 114 ? 0.218 -7.677 -4.209 1.00 97.81 114 ASN A O 1
ATOM 889 N N . LEU A 1 115 ? 1.585 -5.996 -4.785 1.00 98.56 115 LEU A N 1
ATOM 890 C CA . LEU A 1 115 ? 1.015 -5.715 -6.094 1.00 98.56 115 LEU A CA 1
ATOM 891 C C . LEU A 1 115 ? 1.591 -6.637 -7.183 1.00 98.56 115 LEU A C 1
ATOM 893 O O . LEU A 1 115 ? 1.158 -6.539 -8.329 1.00 98.56 115 LEU A O 1
ATOM 897 N N . ALA A 1 116 ? 2.533 -7.531 -6.853 1.00 98.06 116 ALA A N 1
ATOM 898 C CA . ALA A 1 116 ? 3.031 -8.586 -7.739 1.00 98.06 116 ALA A CA 1
ATOM 899 C C . ALA A 1 116 ? 1.961 -9.680 -7.938 1.00 98.06 116 ALA A C 1
ATOM 901 O O . ALA A 1 116 ? 2.062 -10.796 -7.435 1.00 98.06 116 ALA A O 1
ATOM 902 N N . VAL A 1 117 ? 0.877 -9.319 -8.624 1.00 97.81 117 VAL A N 1
ATOM 903 C CA . VAL A 1 117 ? -0.299 -10.157 -8.879 1.00 97.81 117 VAL A CA 1
ATOM 904 C C . VAL A 1 117 ? -0.622 -10.186 -10.368 1.00 97.81 117 VAL A C 1
ATOM 906 O O . VAL A 1 117 ? -0.216 -9.307 -11.127 1.00 97.81 117 VAL A O 1
ATOM 909 N N . ASN A 1 118 ? -1.415 -11.169 -10.793 1.00 98.06 118 ASN A N 1
ATOM 910 C CA . ASN A 1 118 ? -1.889 -11.225 -12.170 1.00 98.06 118 ASN A CA 1
ATOM 911 C C . ASN A 1 118 ? -3.164 -10.385 -12.363 1.00 98.06 118 ASN A C 1
ATOM 913 O O . ASN A 1 118 ? -4.254 -10.765 -11.926 1.00 98.06 118 ASN A O 1
ATOM 917 N N . GLY A 1 119 ? -3.021 -9.246 -13.041 1.00 97.69 119 GLY A N 1
ATOM 918 C CA . GLY A 1 119 ? -4.114 -8.364 -13.454 1.00 97.69 119 GLY A CA 1
ATOM 919 C C . GLY A 1 119 ? -4.497 -8.458 -14.934 1.00 97.69 119 GLY A C 1
ATOM 920 O O . GLY A 1 119 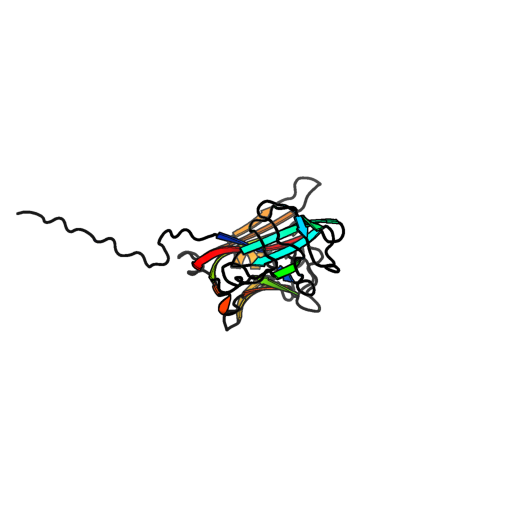? -5.387 -7.730 -15.375 1.00 97.69 119 GLY A O 1
ATOM 921 N N . SER A 1 120 ? -3.850 -9.336 -15.708 1.00 97.31 120 SER A N 1
ATOM 922 C CA . SER A 1 120 ? -3.965 -9.383 -17.176 1.00 97.31 120 SER A CA 1
ATOM 923 C C . SER A 1 120 ? -5.361 -9.770 -17.680 1.00 97.31 120 SER A C 1
ATOM 925 O O . SER A 1 120 ? -5.829 -9.236 -18.692 1.00 97.31 120 SER A O 1
ATOM 927 N N . ALA A 1 121 ? -6.047 -10.669 -16.969 1.00 96.69 121 ALA A N 1
ATOM 928 C CA . ALA A 1 121 ? -7.411 -11.093 -17.288 1.00 96.69 121 ALA A CA 1
ATOM 929 C C . ALA A 1 121 ? -8.464 -10.213 -16.600 1.00 96.69 121 ALA A C 1
ATOM 931 O O . ALA A 1 121 ? -9.442 -9.797 -17.216 1.00 96.69 121 ALA A O 1
ATOM 932 N N . THR A 1 122 ? -8.272 -9.927 -15.312 1.00 97.44 122 THR A N 1
ATOM 933 C CA . THR A 1 122 ? -9.133 -9.041 -14.520 1.00 97.44 122 THR A CA 1
ATOM 934 C C . THR A 1 122 ? -8.241 -8.083 -13.746 1.00 97.44 122 THR A C 1
ATOM 936 O O . THR A 1 122 ? -7.444 -8.563 -12.936 1.00 97.44 122 THR A O 1
ATOM 939 N N . PRO A 1 123 ? -8.365 -6.761 -13.959 1.00 98.00 123 PRO A N 1
ATOM 940 C CA . PRO A 1 123 ? -7.548 -5.792 -13.248 1.00 98.00 123 PRO A CA 1
ATOM 941 C C . PRO A 1 123 ? -7.670 -5.934 -11.732 1.00 98.00 123 PRO A C 1
ATOM 943 O O . PRO A 1 123 ? -8.778 -6.019 -11.196 1.00 98.00 123 PRO A O 1
ATOM 946 N N . GLN A 1 124 ? -6.532 -5.927 -11.044 1.00 98.12 124 GLN A N 1
ATOM 947 C CA . GLN A 1 124 ? -6.477 -6.014 -9.589 1.00 98.12 124 GLN A CA 1
ATOM 948 C C . GLN A 1 124 ? -6.342 -4.620 -9.000 1.00 98.12 124 GLN A C 1
ATOM 950 O O . GLN A 1 124 ? -5.427 -3.876 -9.351 1.00 98.12 124 GLN A O 1
ATOM 955 N N . LYS A 1 125 ? -7.273 -4.256 -8.119 1.00 98.00 125 LYS A N 1
ATOM 956 C CA . LYS A 1 125 ? -7.319 -2.933 -7.507 1.00 98.00 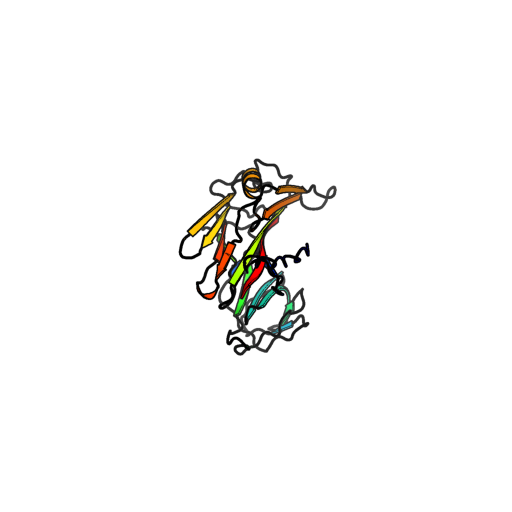125 LYS A CA 1
ATOM 957 C C . LYS A 1 125 ? -6.877 -2.994 -6.051 1.00 98.00 125 LYS A C 1
ATOM 959 O O . LYS A 1 125 ? -7.405 -3.786 -5.273 1.00 98.00 125 LYS A O 1
ATOM 964 N N . PHE A 1 126 ? -5.971 -2.095 -5.706 1.00 98.62 126 PHE A N 1
ATOM 965 C CA . PHE A 1 126 ? -5.521 -1.823 -4.354 1.00 98.62 126 PHE A CA 1
ATOM 966 C C . PHE A 1 126 ? -5.885 -0.382 -4.003 1.00 98.62 126 PHE A C 1
ATOM 968 O O . PHE A 1 126 ? -5.817 0.504 -4.856 1.00 98.62 126 PHE A O 1
ATOM 975 N N . GLU A 1 127 ? -6.283 -0.135 -2.761 1.00 97.56 127 GLU A N 1
ATOM 976 C CA . GLU A 1 127 ? -6.827 1.151 -2.335 1.00 97.56 127 GLU A CA 1
ATOM 977 C C . GLU A 1 127 ? -6.148 1.648 -1.051 1.00 97.56 127 GLU A C 1
ATOM 979 O O . GLU A 1 127 ? -5.687 0.862 -0.221 1.00 97.56 127 GLU A O 1
ATOM 984 N N . VAL A 1 128 ? -6.110 2.971 -0.895 1.00 96.69 128 VAL A N 1
ATOM 985 C CA . VAL A 1 128 ? -5.846 3.671 0.368 1.00 96.69 128 VAL A CA 1
ATOM 986 C C . VAL A 1 128 ? -6.960 4.688 0.573 1.00 96.69 128 VAL A C 1
ATOM 988 O O . VAL A 1 128 ? -7.287 5.444 -0.343 1.00 96.69 128 VAL A O 1
ATOM 991 N N . PHE A 1 129 ? -7.521 4.728 1.776 1.00 94.06 129 PHE A N 1
ATOM 992 C CA . PHE A 1 129 ? -8.596 5.638 2.158 1.00 94.06 129 PHE A CA 1
ATOM 993 C C . PHE A 1 129 ? -8.392 6.117 3.599 1.00 94.06 129 PHE A C 1
ATOM 995 O O . PHE A 1 129 ? -7.754 5.428 4.396 1.00 94.06 129 PHE A O 1
ATOM 1002 N N . ALA A 1 130 ? -8.934 7.294 3.917 1.00 92.81 130 ALA A N 1
ATOM 1003 C CA . ALA A 1 130 ? -8.989 7.783 5.290 1.00 92.81 130 ALA A CA 1
ATOM 1004 C C . ALA A 1 130 ? -10.157 7.094 6.032 1.00 92.81 130 ALA A C 1
ATOM 1006 O O . ALA A 1 130 ? -11.262 7.038 5.486 1.00 92.81 130 ALA A O 1
ATOM 1007 N N . PRO A 1 131 ? -9.941 6.529 7.232 1.00 90.06 131 PRO A N 1
ATOM 1008 C CA . PRO A 1 131 ? -10.969 5.799 7.971 1.00 90.06 131 PRO A CA 1
ATOM 1009 C C . PRO A 1 131 ? -11.995 6.743 8.617 1.00 90.06 131 PRO A C 1
ATOM 1011 O O . PRO A 1 131 ? -11.653 7.812 9.118 1.00 90.06 131 PRO A O 1
ATOM 1014 N N . GLY A 1 132 ? -13.264 6.328 8.658 1.00 87.38 132 GLY A N 1
ATOM 1015 C CA . GLY A 1 132 ? -14.336 7.116 9.277 1.00 87.38 132 GLY A CA 1
ATOM 1016 C C . GLY A 1 132 ? -14.549 8.466 8.584 1.00 87.38 132 GLY A C 1
ATOM 1017 O O . GLY A 1 132 ? -14.623 8.537 7.360 1.00 87.38 132 GLY A O 1
ATOM 1018 N N . ASP A 1 133 ? -14.650 9.541 9.363 1.00 89.25 133 ASP A N 1
ATOM 1019 C CA . ASP A 1 133 ? -14.810 10.921 8.887 1.00 89.25 133 ASP A CA 1
ATOM 1020 C C . ASP A 1 133 ? -13.506 11.742 8.942 1.00 89.25 133 ASP A C 1
ATOM 1022 O O . ASP A 1 133 ? -13.545 12.982 8.936 1.00 89.25 133 ASP A O 1
ATOM 1026 N N . HIS A 1 134 ? -12.368 11.041 8.973 1.00 90.00 134 HIS A N 1
ATOM 1027 C CA . HIS A 1 134 ? -11.042 11.645 8.975 1.00 90.00 134 HIS A CA 1
ATOM 1028 C C . HIS A 1 134 ? -10.675 12.195 7.605 1.00 90.00 134 HIS A C 1
ATOM 1030 O O . HIS A 1 134 ? -11.137 11.729 6.556 1.00 90.00 134 HIS A O 1
ATOM 1036 N N . VAL A 1 135 ? -9.782 13.179 7.616 1.00 92.31 135 VAL A N 1
ATOM 1037 C CA . VAL A 1 135 ? -9.252 13.805 6.409 1.00 92.31 135 VAL A CA 1
ATOM 1038 C C . VAL A 1 135 ? -7.744 13.672 6.396 1.00 92.31 135 VAL A C 1
ATOM 1040 O O . VAL A 1 135 ? -7.046 14.163 7.280 1.00 92.31 135 VAL A O 1
ATOM 1043 N N . TRP A 1 136 ? -7.217 13.048 5.353 1.00 93.56 136 TRP A N 1
ATOM 1044 C CA . TRP A 1 136 ? -5.786 12.852 5.179 1.00 93.56 136 TRP A CA 1
ATOM 1045 C C . TRP A 1 136 ? -5.227 13.758 4.092 1.00 93.56 136 TRP A C 1
ATOM 1047 O O . TRP A 1 136 ? -5.787 13.868 3.003 1.00 93.56 136 TRP A O 1
ATOM 1057 N N . ALA A 1 137 ? -4.071 14.359 4.363 1.00 93.25 137 ALA A N 1
ATOM 1058 C CA . ALA A 1 137 ? -3.263 15.050 3.370 1.00 93.25 137 ALA A CA 1
ATOM 1059 C C . ALA A 1 137 ? -2.027 14.213 3.036 1.00 93.25 137 ALA A C 1
ATOM 1061 O O . ALA A 1 137 ? -1.042 14.193 3.777 1.00 93.25 137 ALA A O 1
ATOM 1062 N N . VAL A 1 138 ? -2.075 13.533 1.895 1.00 93.81 138 VAL A N 1
ATOM 1063 C CA . VAL A 1 138 ? -0.974 12.738 1.352 1.00 93.81 138 VAL A CA 1
ATOM 1064 C C . VAL A 1 138 ? 0.080 13.675 0.765 1.00 93.81 138 VAL A C 1
ATOM 1066 O O . VAL A 1 138 ? -0.193 14.479 -0.133 1.00 93.81 138 VAL A O 1
ATOM 1069 N N . THR A 1 139 ? 1.310 13.540 1.252 1.00 93.44 139 THR A N 1
ATOM 1070 C CA . THR A 1 139 ? 2.457 14.356 0.840 1.00 93.44 139 THR A CA 1
ATOM 1071 C C . THR A 1 139 ? 3.500 13.555 0.080 1.00 93.44 139 THR A C 1
ATOM 1073 O O . THR A 1 139 ? 4.297 14.149 -0.640 1.00 93.44 139 THR A O 1
ATOM 1076 N N . ARG A 1 140 ? 3.515 12.221 0.191 1.00 93.00 140 ARG A N 1
ATOM 1077 C CA . ARG A 1 140 ? 4.463 11.370 -0.541 1.00 93.00 140 ARG A CA 1
ATOM 1078 C C . ARG A 1 140 ? 3.849 10.047 -0.964 1.00 93.00 140 ARG A C 1
ATOM 1080 O O . ARG A 1 140 ? 2.974 9.512 -0.286 1.00 93.00 140 ARG A O 1
ATOM 1087 N N . MET A 1 141 ? 4.376 9.517 -2.060 1.00 95.25 141 MET A N 1
ATOM 1088 C CA . MET A 1 141 ? 4.189 8.139 -2.492 1.00 95.25 141 MET A CA 1
ATOM 1089 C C . MET A 1 141 ? 5.559 7.485 -2.656 1.00 95.25 141 MET A C 1
ATOM 1091 O O . MET A 1 141 ? 6.456 8.077 -3.258 1.00 95.25 141 MET A O 1
ATOM 1095 N N . PHE A 1 142 ? 5.703 6.273 -2.137 1.00 96.62 142 PHE A N 1
ATOM 1096 C CA . PHE A 1 142 ? 6.889 5.438 -2.285 1.00 96.62 142 PHE A CA 1
ATOM 1097 C C . PHE A 1 142 ? 6.541 4.220 -3.124 1.00 96.62 142 PHE A C 1
ATOM 1099 O O . PHE A 1 142 ? 5.512 3.590 -2.889 1.00 96.62 142 PHE A O 1
ATOM 1106 N N . ILE A 1 143 ? 7.406 3.898 -4.075 1.00 97.62 143 ILE A N 1
ATOM 1107 C CA . ILE A 1 143 ? 7.316 2.717 -4.928 1.00 97.62 143 ILE A CA 1
ATOM 1108 C C . ILE A 1 143 ? 8.557 1.881 -4.640 1.00 97.62 143 ILE A C 1
ATOM 1110 O O . ILE A 1 143 ? 9.673 2.397 -4.718 1.00 97.62 143 ILE A O 1
ATOM 1114 N N . THR A 1 144 ? 8.356 0.608 -4.316 1.00 97.56 144 THR A N 1
ATOM 1115 C CA . THR A 1 144 ? 9.440 -0.343 -4.072 1.00 97.56 144 THR A CA 1
ATOM 1116 C C . THR A 1 144 ? 9.149 -1.638 -4.808 1.00 97.56 144 THR A C 1
ATOM 1118 O O . THR A 1 144 ? 8.073 -2.210 -4.638 1.00 97.56 144 THR A O 1
ATOM 1121 N N . MET A 1 145 ? 10.121 -2.124 -5.572 1.00 97.88 145 MET A N 1
ATOM 1122 C CA . MET A 1 145 ? 10.110 -3.469 -6.139 1.00 97.88 145 MET A CA 1
ATOM 1123 C C . MET A 1 145 ? 11.350 -4.234 -5.695 1.00 97.88 145 MET A C 1
ATOM 1125 O O . MET A 1 145 ? 12.431 -3.646 -5.593 1.00 97.88 145 MET A O 1
ATOM 1129 N N . LEU A 1 146 ? 11.184 -5.530 -5.455 1.00 96.44 146 LEU A N 1
ATOM 1130 C CA . LEU A 1 146 ? 12.260 -6.506 -5.357 1.00 96.44 146 LEU A CA 1
ATOM 1131 C C . LEU A 1 146 ? 12.172 -7.432 -6.566 1.00 96.44 146 LEU A C 1
ATOM 1133 O O . LEU A 1 146 ? 11.086 -7.903 -6.912 1.00 96.44 146 LEU A O 1
ATOM 1137 N N . THR A 1 147 ? 13.316 -7.671 -7.193 1.00 95.44 147 THR A N 1
ATOM 1138 C CA . THR A 1 147 ? 13.422 -8.393 -8.463 1.00 95.44 147 THR A CA 1
ATOM 1139 C C . THR A 1 147 ? 14.564 -9.404 -8.428 1.00 95.44 147 THR A C 1
ATOM 1141 O O . THR A 1 147 ? 15.511 -9.258 -7.643 1.00 95.44 147 THR A O 1
ATOM 1144 N N . ASP A 1 148 ? 14.490 -10.428 -9.275 1.00 92.38 148 ASP A N 1
ATOM 1145 C CA . ASP A 1 148 ? 15.538 -11.451 -9.380 1.00 92.38 148 ASP A CA 1
ATOM 1146 C C . ASP A 1 148 ? 16.616 -11.047 -10.397 1.00 92.38 148 ASP A C 1
ATOM 1148 O O . ASP A 1 148 ? 17.812 -11.285 -10.185 1.00 92.38 148 ASP A O 1
ATOM 1152 N N . GLY A 1 149 ? 16.198 -10.393 -11.480 1.00 93.00 149 GLY A N 1
ATOM 1153 C CA . GLY A 1 149 ? 17.025 -9.805 -12.522 1.00 93.00 149 GLY A CA 1
ATOM 1154 C C . GLY A 1 149 ? 17.415 -8.352 -12.248 1.00 93.00 149 GLY A C 1
ATOM 1155 O O . GLY A 1 149 ? 16.859 -7.667 -11.383 1.00 93.00 149 GLY A O 1
ATOM 1156 N N . ALA A 1 150 ? 18.415 -7.884 -12.998 1.00 94.56 150 ALA A N 1
ATOM 1157 C CA . ALA A 1 150 ? 18.871 -6.503 -12.934 1.00 94.56 150 ALA A CA 1
ATOM 1158 C C . ALA A 1 150 ? 17.865 -5.580 -13.651 1.00 94.56 150 ALA A C 1
ATOM 1160 O O . ALA A 1 150 ? 17.608 -5.806 -14.831 1.00 94.56 150 ALA A O 1
ATOM 1161 N N . PRO A 1 151 ? 17.322 -4.554 -12.973 1.00 96.31 151 PRO A N 1
ATOM 1162 C CA . PRO A 1 151 ? 16.389 -3.614 -13.581 1.00 96.31 151 PRO A CA 1
ATOM 1163 C C . PRO A 1 151 ? 17.109 -2.592 -14.473 1.00 96.31 151 PRO A C 1
ATOM 1165 O O . PRO A 1 151 ? 18.252 -2.213 -14.196 1.00 96.31 151 PRO A O 1
ATOM 1168 N N . ASP A 1 152 ? 16.405 -2.093 -15.486 1.00 96.25 152 ASP A N 1
ATOM 1169 C CA . ASP A 1 152 ? 16.777 -0.919 -16.282 1.00 96.25 152 ASP A CA 1
ATOM 1170 C C . ASP A 1 152 ? 15.531 -0.108 -16.684 1.00 96.25 152 ASP A C 1
ATOM 1172 O O . ASP A 1 152 ? 14.405 -0.529 -16.420 1.00 96.25 152 ASP A O 1
ATOM 1176 N N . ASP A 1 153 ? 15.721 1.074 -17.280 1.00 96.75 153 ASP A N 1
ATOM 1177 C CA . ASP A 1 153 ? 14.627 2.011 -17.585 1.00 96.75 153 ASP A CA 1
ATOM 1178 C C . ASP A 1 153 ? 13.606 1.465 -18.601 1.00 96.75 153 ASP A C 1
ATOM 1180 O O . ASP A 1 153 ? 12.463 1.913 -18.595 1.00 96.75 153 ASP A O 1
ATOM 1184 N N . GLY A 1 154 ? 13.991 0.511 -19.456 1.00 97.69 154 GLY A N 1
ATOM 1185 C CA . GLY A 1 154 ? 13.114 -0.115 -20.450 1.00 97.69 154 GLY A CA 1
ATOM 1186 C C . GLY A 1 154 ? 12.345 -1.336 -19.937 1.00 97.69 154 GLY A C 1
ATOM 1187 O O . GLY A 1 154 ? 11.541 -1.901 -20.679 1.00 97.69 154 GLY A O 1
ATOM 1188 N N . LEU A 1 155 ? 12.584 -1.746 -18.690 1.00 98.06 155 LEU A N 1
ATOM 1189 C CA . LEU A 1 155 ? 11.914 -2.858 -18.011 1.00 98.06 155 LEU A CA 1
ATOM 1190 C C . LEU A 1 155 ? 10.923 -2.336 -16.969 1.00 98.06 155 LEU A C 1
ATOM 1192 O O . LEU A 1 155 ? 11.071 -1.223 -16.481 1.00 98.06 155 LEU A O 1
ATOM 1196 N N . PHE A 1 156 ? 9.938 -3.137 -16.562 1.00 98.25 156 PHE A N 1
ATOM 1197 C CA . PHE A 1 156 ? 9.123 -2.870 -15.372 1.00 98.25 156 PHE A CA 1
ATOM 1198 C C . PHE A 1 156 ? 9.605 -3.735 -14.210 1.00 98.25 156 PHE A C 1
ATOM 1200 O O . PHE A 1 156 ? 9.380 -4.945 -14.187 1.00 98.25 156 PHE A O 1
ATOM 1207 N N . GLY A 1 157 ? 10.306 -3.138 -13.245 1.00 97.31 157 GLY A N 1
ATOM 1208 C CA . GLY A 1 157 ? 11.16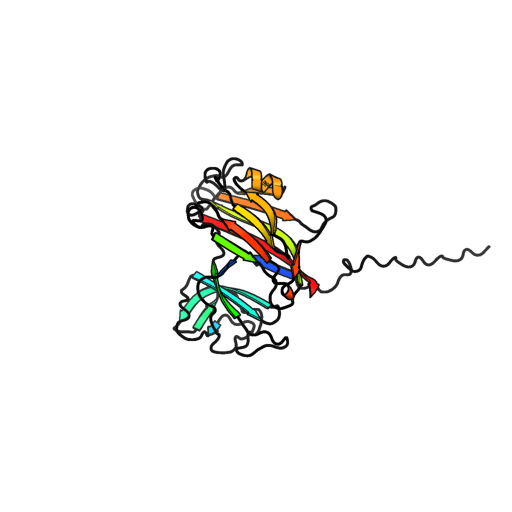9 -3.931 -12.376 1.00 97.31 157 GLY A CA 1
ATOM 1209 C C . GLY A 1 157 ? 12.281 -4.548 -13.225 1.00 97.31 157 GLY A C 1
ATOM 1210 O O . GLY A 1 157 ? 13.099 -3.817 -13.777 1.00 97.31 157 GLY A O 1
ATOM 1211 N N . ASP A 1 158 ? 12.272 -5.869 -13.356 1.00 96.94 158 ASP A N 1
ATOM 1212 C CA . ASP A 1 158 ? 13.114 -6.672 -14.252 1.00 96.94 158 ASP A CA 1
ATOM 1213 C C . ASP A 1 158 ? 12.305 -7.418 -15.332 1.00 96.94 158 ASP A C 1
ATOM 1215 O O . ASP A 1 158 ? 12.844 -8.286 -16.019 1.00 96.94 158 ASP A O 1
ATOM 1219 N N . LEU A 1 159 ? 11.014 -7.105 -15.471 1.00 97.94 159 LEU A N 1
ATOM 1220 C CA . LEU A 1 159 ? 10.132 -7.674 -16.489 1.00 97.94 159 LEU A CA 1
ATOM 1221 C C . LEU A 1 159 ? 10.167 -6.845 -17.771 1.00 97.94 159 LEU A C 1
ATOM 1223 O O . LEU A 1 159 ? 10.448 -5.649 -17.730 1.00 97.94 159 LEU A O 1
ATOM 1227 N N . ASP A 1 160 ? 9.782 -7.448 -18.895 1.00 98.06 160 ASP A N 1
ATOM 1228 C CA . ASP A 1 160 ? 9.491 -6.691 -20.115 1.00 98.06 160 ASP A CA 1
ATOM 1229 C C . ASP A 1 160 ? 8.477 -5.568 -19.832 1.00 98.06 160 ASP A C 1
ATOM 1231 O O . ASP A 1 160 ? 7.589 -5.702 -18.982 1.00 98.06 160 ASP A O 1
ATOM 1235 N N . ALA A 1 161 ? 8.589 -4.464 -20.575 1.00 98.19 161 ALA A N 1
ATOM 1236 C CA . ALA A 1 161 ? 7.655 -3.350 -20.468 1.00 98.19 161 ALA A CA 1
ATOM 1237 C C . ALA A 1 161 ? 6.194 -3.821 -20.597 1.00 98.19 161 ALA A C 1
ATOM 1239 O O . ALA A 1 161 ? 5.816 -4.571 -21.504 1.00 98.19 161 ALA A O 1
ATOM 1240 N N . LEU A 1 162 ? 5.351 -3.348 -19.683 1.00 98.50 162 LEU A N 1
ATOM 1241 C CA . LEU A 1 162 ? 3.959 -3.760 -19.574 1.00 98.50 162 LEU A CA 1
ATOM 1242 C C . LEU A 1 162 ? 3.131 -3.226 -20.745 1.00 98.50 162 LEU A C 1
ATOM 1244 O O . LEU A 1 162 ? 3.287 -2.089 -21.198 1.00 98.50 162 LEU A O 1
ATOM 1248 N N . THR A 1 163 ? 2.154 -4.013 -21.200 1.00 98.06 163 THR A N 1
ATOM 1249 C CA . THR A 1 163 ? 1.307 -3.599 -22.325 1.00 98.06 163 THR A CA 1
ATOM 1250 C C . THR A 1 163 ? 0.288 -2.543 -21.890 1.00 98.06 163 THR A C 1
ATOM 1252 O O . THR A 1 163 ? 0.129 -1.504 -22.555 1.00 98.06 163 THR A O 1
ATOM 1255 N N . ARG A 1 164 ? -0.417 -2.785 -20.774 1.00 98.00 164 ARG A N 1
ATOM 1256 C CA . ARG A 1 164 ? -1.454 -1.877 -20.251 1.00 98.00 164 ARG A CA 1
ATOM 1257 C C . ARG A 1 164 ? -0.919 -0.986 -19.135 1.00 98.00 164 ARG A C 1
ATOM 1259 O O . ARG A 1 164 ? -1.213 0.209 -19.170 1.00 98.00 164 ARG A O 1
ATOM 1266 N N . GLY A 1 165 ? -0.091 -1.535 -18.254 1.00 97.69 165 GLY A N 1
ATOM 1267 C CA . GLY A 1 165 ? 0.612 -0.848 -17.181 1.00 97.69 165 GLY A CA 1
ATOM 1268 C C . GLY A 1 165 ? -0.055 -0.962 -15.811 1.00 97.69 165 GLY A C 1
ATOM 1269 O O . GLY A 1 165 ? -1.017 -1.708 -15.590 1.00 97.69 165 GLY A O 1
ATOM 1270 N N . VAL A 1 166 ? 0.491 -0.189 -14.877 1.00 98.50 166 VAL A N 1
ATOM 1271 C CA . VAL A 1 166 ? -0.025 -0.011 -13.520 1.00 98.50 166 VAL A CA 1
ATOM 1272 C C . VAL A 1 166 ? -0.501 1.428 -13.353 1.00 98.50 166 VAL A C 1
ATOM 1274 O O . VAL A 1 166 ? 0.293 2.368 -13.393 1.00 98.50 166 VAL A O 1
ATOM 1277 N N . ILE A 1 167 ? -1.804 1.617 -13.139 1.00 98.12 167 ILE A N 1
ATOM 1278 C CA . ILE A 1 167 ? -2.404 2.953 -13.017 1.00 98.12 167 ILE A CA 1
ATOM 1279 C C . ILE A 1 167 ? -2.417 3.395 -11.560 1.00 98.12 167 ILE A C 1
ATOM 1281 O O . ILE A 1 167 ? -2.993 2.709 -10.722 1.00 98.12 167 ILE A O 1
ATOM 1285 N N . PHE A 1 168 ? -1.910 4.596 -11.284 1.00 97.31 168 PHE A N 1
ATOM 1286 C CA . PHE A 1 168 ? -2.179 5.328 -10.046 1.00 97.31 168 PHE A CA 1
ATOM 1287 C C . PHE A 1 168 ? -3.237 6.407 -10.299 1.00 97.31 168 PHE A C 1
ATOM 1289 O O . PHE A 1 168 ? -3.091 7.236 -11.205 1.00 97.31 168 PHE A O 1
ATOM 1296 N N . ARG A 1 169 ? -4.313 6.425 -9.505 1.00 96.44 169 ARG A N 1
ATOM 1297 C CA . ARG A 1 169 ? -5.405 7.400 -9.648 1.00 96.44 169 ARG A CA 1
ATOM 1298 C C . ARG A 1 169 ? -6.026 7.807 -8.319 1.00 96.44 169 ARG A C 1
ATOM 1300 O O . ARG A 1 169 ? -5.923 7.093 -7.329 1.00 96.44 169 ARG A O 1
ATOM 1307 N N . ILE A 1 170 ? -6.710 8.948 -8.327 1.00 96.25 170 ILE A N 1
ATOM 1308 C CA . ILE A 1 170 ? -7.470 9.474 -7.187 1.00 96.25 170 ILE A CA 1
ATOM 1309 C C . ILE A 1 170 ? -8.959 9.486 -7.527 1.00 96.25 170 ILE A C 1
ATOM 1311 O O . ILE A 1 170 ? -9.341 9.907 -8.621 1.00 96.25 170 ILE A O 1
ATOM 1315 N N . LEU A 1 171 ? -9.782 9.033 -6.584 1.00 96.31 171 LEU A N 1
ATOM 1316 C CA . LEU A 1 171 ? -11.238 9.122 -6.602 1.00 96.31 171 LEU A CA 1
ATOM 1317 C C . LEU A 1 171 ? -11.682 10.135 -5.547 1.00 96.31 171 LEU A C 1
ATOM 1319 O O . LEU A 1 171 ? -11.578 9.868 -4.355 1.00 96.31 171 LEU A O 1
ATOM 1323 N N . ASN A 1 172 ? -12.199 11.277 -5.988 1.00 92.56 172 ASN A N 1
ATOM 1324 C CA . ASN A 1 172 ? -12.715 12.347 -5.126 1.00 92.56 172 ASN A CA 1
ATOM 1325 C C . ASN A 1 172 ? -13.935 13.025 -5.774 1.00 92.56 172 ASN A C 1
ATOM 1327 O O . ASN A 1 172 ? -13.885 14.146 -6.283 1.00 92.56 172 ASN A O 1
ATOM 1331 N N . GLY A 1 173 ? -15.023 12.261 -5.909 1.00 90.44 173 GLY A N 1
ATOM 1332 C CA . GLY A 1 173 ? -16.208 12.639 -6.696 1.00 90.44 173 GLY A CA 1
ATOM 1333 C C . GLY A 1 173 ? -16.001 12.591 -8.220 1.00 90.44 173 GLY A C 1
ATOM 1334 O O . GLY A 1 173 ? -16.969 12.559 -8.979 1.00 90.44 173 GLY A O 1
ATOM 1335 N N . ARG A 1 174 ? -14.747 12.535 -8.682 1.00 93.12 174 ARG A N 1
ATOM 1336 C CA . ARG A 1 174 ? -14.325 12.232 -10.058 1.00 93.12 174 ARG A CA 1
ATOM 1337 C C . ARG A 1 174 ? -13.094 11.329 -10.028 1.00 93.12 174 ARG A C 1
ATOM 1339 O O . ARG A 1 174 ? -12.440 11.208 -8.997 1.00 93.12 174 ARG A O 1
ATOM 1346 N N . ILE A 1 175 ? -12.785 10.706 -11.163 1.00 95.88 175 ILE A N 1
ATOM 1347 C CA . ILE A 1 175 ? -11.589 9.876 -11.329 1.00 95.88 175 ILE A CA 1
ATOM 1348 C C . ILE A 1 175 ? -10.498 10.715 -11.995 1.00 95.88 175 ILE A C 1
ATOM 1350 O O . ILE A 1 175 ? -10.690 11.213 -13.103 1.00 95.88 175 ILE A O 1
ATOM 1354 N N . TYR A 1 176 ? -9.344 10.827 -11.340 1.00 94.25 176 TYR A N 1
ATOM 1355 C CA . TYR A 1 176 ? -8.157 11.490 -11.876 1.00 94.25 176 TYR A CA 1
ATOM 1356 C C . TYR A 1 176 ? -7.002 10.499 -11.973 1.00 94.25 176 TYR A C 1
ATOM 1358 O O . TYR A 1 176 ? -6.396 10.157 -10.957 1.00 94.25 176 TYR A O 1
ATOM 1366 N N . ASN A 1 177 ? -6.662 10.077 -13.189 1.00 94.88 177 ASN A N 1
ATOM 1367 C CA . ASN A 1 177 ? -5.454 9.291 -13.424 1.00 94.88 177 ASN A CA 1
ATOM 1368 C C . ASN A 1 177 ? -4.231 10.192 -13.235 1.00 94.88 177 ASN A C 1
ATOM 1370 O O . ASN A 1 177 ? -4.133 11.255 -13.847 1.00 94.88 177 ASN A O 1
ATOM 1374 N N . LYS A 1 178 ? -3.330 9.785 -12.345 1.00 91.50 178 LYS A N 1
ATOM 1375 C CA . LYS A 1 178 ? -2.103 10.514 -12.009 1.00 91.50 178 LYS A CA 1
ATOM 1376 C C . LYS A 1 178 ? -0.883 9.937 -12.717 1.00 91.50 178 LYS A C 1
ATOM 1378 O O . LYS A 1 178 ? 0.064 10.673 -12.953 1.00 91.50 178 LYS A O 1
ATOM 1383 N N . GLY A 1 179 ? -0.929 8.655 -13.067 1.00 92.56 179 GLY A N 1
ATOM 1384 C CA . GLY A 1 179 ? 0.134 7.970 -13.786 1.00 92.56 179 GLY A CA 1
ATOM 1385 C C . GLY A 1 179 ? -0.328 6.629 -14.330 1.00 92.56 179 GLY A C 1
ATOM 1386 O O . GLY A 1 179 ? -1.258 6.030 -13.787 1.00 92.56 179 GLY A O 1
ATOM 1387 N N . ASN A 1 180 ? 0.328 6.177 -15.393 1.00 97.19 180 ASN A N 1
ATOM 1388 C CA . ASN A 1 180 ? 0.267 4.802 -15.862 1.00 97.19 180 ASN A CA 1
ATOM 1389 C C . ASN A 1 180 ? 1.701 4.339 -16.105 1.00 97.19 180 ASN A C 1
ATOM 1391 O O . ASN A 1 180 ? 2.352 4.871 -16.996 1.00 97.19 180 ASN A O 1
ATOM 1395 N N . PHE A 1 181 ? 2.183 3.413 -15.287 1.00 97.50 181 PHE A N 1
ATOM 1396 C CA . PHE A 1 181 ? 3.562 2.948 -15.321 1.00 97.50 181 PHE A CA 1
ATOM 1397 C C . PHE A 1 181 ? 3.652 1.696 -16.186 1.00 97.50 181 PHE A C 1
ATOM 1399 O O . PHE A 1 181 ? 3.068 0.671 -15.820 1.00 97.50 181 PHE A O 1
ATOM 1406 N N . LYS A 1 182 ? 4.346 1.770 -17.323 1.00 98.31 182 LYS A N 1
ATOM 1407 C CA . LYS A 1 182 ? 4.599 0.601 -18.176 1.00 98.31 182 LYS A CA 1
ATOM 1408 C C . LYS A 1 182 ? 6.011 0.067 -18.045 1.00 98.31 182 LYS A C 1
ATOM 1410 O O . LYS A 1 182 ? 6.212 -1.128 -18.211 1.00 98.31 182 LYS A O 1
ATOM 1415 N N . ASP A 1 183 ? 6.947 0.927 -17.698 1.00 98.12 183 ASP A N 1
ATOM 1416 C CA . ASP A 1 183 ? 8.334 0.590 -17.424 1.00 98.12 183 ASP A CA 1
ATOM 1417 C C . ASP A 1 183 ? 8.865 1.456 -16.268 1.00 98.12 183 ASP A C 1
ATOM 1419 O O . ASP A 1 183 ? 8.153 2.274 -15.669 1.00 98.12 183 ASP A O 1
ATOM 1423 N N . ASN A 1 184 ? 10.118 1.231 -15.896 1.00 98.12 184 ASN A N 1
ATOM 1424 C CA . ASN A 1 184 ? 10.806 1.975 -14.859 1.00 98.12 184 ASN A CA 1
ATOM 1425 C C . ASN A 1 184 ? 11.057 3.426 -15.301 1.00 98.12 184 ASN A C 1
ATOM 1427 O O . ASN A 1 184 ? 11.028 4.326 -14.460 1.00 98.12 184 ASN A O 1
ATOM 1431 N N . GLY A 1 185 ? 11.231 3.681 -16.602 1.00 96.81 185 GLY A N 1
ATOM 1432 C CA . GLY A 1 185 ? 11.332 5.023 -17.174 1.00 96.81 185 GLY A CA 1
ATOM 1433 C C . GLY A 1 185 ? 10.080 5.872 -16.928 1.00 96.81 185 GLY A C 1
ATOM 1434 O O . GLY A 1 185 ? 10.190 7.019 -16.493 1.00 96.81 185 GLY A O 1
ATOM 1435 N N . ASP A 1 186 ? 8.886 5.304 -17.095 1.00 96.69 186 ASP A N 1
ATOM 1436 C CA . ASP A 1 186 ? 7.604 5.937 -16.774 1.00 96.69 186 ASP A CA 1
ATOM 1437 C C . ASP A 1 186 ? 7.499 6.255 -15.275 1.00 96.69 186 ASP A C 1
ATOM 1439 O O . ASP A 1 186 ? 7.004 7.319 -14.879 1.00 96.69 186 ASP A O 1
ATOM 1443 N N . ILE A 1 187 ? 7.989 5.351 -14.417 1.00 96.31 187 ILE A N 1
ATOM 1444 C CA . ILE A 1 187 ? 8.074 5.594 -12.970 1.00 96.31 187 ILE A CA 1
ATOM 1445 C C . ILE A 1 187 ? 9.002 6.782 -12.701 1.00 96.31 187 ILE A C 1
ATOM 1447 O O . ILE A 1 187 ? 8.626 7.693 -11.958 1.00 96.31 187 ILE A O 1
ATOM 1451 N N . ALA A 1 188 ? 10.182 6.814 -13.326 1.00 94.19 188 ALA A N 1
ATOM 1452 C CA . ALA A 1 188 ? 11.137 7.910 -13.193 1.00 94.19 188 ALA A CA 1
ATOM 1453 C C . ALA A 1 188 ? 10.544 9.242 -13.672 1.00 94.19 188 ALA A C 1
ATOM 1455 O O . ALA A 1 188 ? 10.702 10.260 -13.001 1.00 94.19 188 ALA A O 1
ATOM 1456 N N . ALA A 1 189 ? 9.805 9.242 -14.783 1.00 91.00 189 ALA A N 1
ATOM 1457 C CA . ALA A 1 189 ? 9.197 10.440 -15.353 1.00 91.00 189 ALA A CA 1
ATOM 1458 C C . ALA A 1 189 ? 8.182 11.097 -14.403 1.00 91.00 189 ALA A C 1
ATOM 1460 O O . ALA A 1 189 ? 8.070 12.323 -14.358 1.00 91.00 189 ALA A O 1
ATOM 1461 N N . ILE A 1 190 ? 7.458 10.295 -13.616 1.00 87.81 190 ILE A N 1
ATOM 1462 C CA . ILE A 1 190 ? 6.443 10.785 -12.673 1.00 87.81 190 ILE A CA 1
ATOM 1463 C C . ILE A 1 190 ? 7.042 11.081 -11.294 1.00 87.81 190 ILE A C 1
ATOM 1465 O O . ILE A 1 190 ? 6.684 12.076 -10.658 1.00 87.81 190 ILE A O 1
ATOM 1469 N N . CYS A 1 191 ? 7.938 10.226 -10.802 1.00 88.44 191 CYS A N 1
ATOM 1470 C CA . CYS A 1 191 ? 8.532 10.372 -9.475 1.00 88.44 191 CYS A CA 1
ATOM 1471 C C . CYS A 1 191 ? 9.724 11.335 -9.447 1.00 88.44 191 CYS A C 1
ATOM 1473 O O . CYS A 1 191 ? 10.043 11.845 -8.374 1.00 88.44 191 CYS A O 1
ATOM 1475 N N . TYR A 1 192 ? 10.361 11.604 -10.590 1.00 80.00 192 TYR A N 1
ATOM 1476 C CA . TYR A 1 192 ? 11.636 12.316 -10.762 1.00 80.00 192 TYR A CA 1
ATOM 1477 C C . TYR A 1 192 ? 12.854 11.608 -10.136 1.00 80.00 192 TYR A C 1
ATOM 1479 O O . TYR A 1 192 ? 13.938 11.627 -10.709 1.00 80.00 192 TYR A O 1
ATOM 1487 N N . ASP A 1 193 ? 12.672 10.950 -8.989 1.00 83.69 193 ASP A N 1
ATOM 1488 C CA . ASP A 1 193 ? 13.688 10.167 -8.294 1.00 83.69 193 ASP A CA 1
ATOM 1489 C C . ASP A 1 193 ? 13.433 8.663 -8.532 1.00 83.69 193 ASP A C 1
ATOM 1491 O O . ASP A 1 193 ? 12.431 8.126 -8.046 1.00 83.69 193 ASP A O 1
ATOM 1495 N N . LEU A 1 194 ? 14.350 7.983 -9.232 1.00 93.44 194 LEU A N 1
ATOM 1496 C CA . LEU A 1 194 ? 14.407 6.523 -9.372 1.00 93.44 194 LEU A CA 1
ATOM 1497 C C . LEU A 1 194 ? 15.804 6.025 -8.990 1.00 93.44 194 LEU A C 1
ATOM 1499 O O . LEU A 1 194 ? 16.816 6.648 -9.306 1.00 93.44 194 LEU A O 1
ATOM 1503 N N . THR A 1 195 ? 15.883 4.911 -8.274 1.00 96.69 195 THR A N 1
ATOM 1504 C CA . THR A 1 195 ? 17.154 4.297 -7.887 1.00 96.69 195 THR A CA 1
ATOM 1505 C C . THR A 1 195 ? 17.088 2.789 -8.042 1.00 96.69 195 THR A C 1
ATOM 1507 O O . THR A 1 195 ? 16.178 2.143 -7.519 1.00 96.69 195 THR A O 1
ATOM 1510 N N . TYR A 1 196 ? 18.114 2.242 -8.689 1.00 95.81 196 TYR A N 1
ATOM 1511 C CA . TYR A 1 196 ? 18.366 0.811 -8.765 1.00 95.81 196 TYR A CA 1
ATOM 1512 C C . TYR A 1 196 ? 19.372 0.398 -7.696 1.00 95.81 196 TYR A C 1
ATOM 1514 O O . TYR A 1 196 ? 20.477 0.938 -7.621 1.00 95.81 196 TYR A O 1
ATOM 1522 N N . SER A 1 197 ? 19.008 -0.570 -6.861 1.00 91.62 197 SER A N 1
ATOM 1523 C CA . SER A 1 197 ? 19.948 -1.214 -5.946 1.00 91.62 197 SER A CA 1
ATOM 1524 C C . SER A 1 197 ? 20.433 -2.531 -6.535 1.00 91.62 197 SER A C 1
ATOM 1526 O O . SER A 1 197 ? 19.630 -3.391 -6.901 1.00 91.62 197 SER A O 1
ATOM 1528 N N . GLN A 1 198 ? 21.753 -2.700 -6.589 1.00 87.12 198 GLN A N 1
ATOM 1529 C CA . GLN A 1 198 ? 22.366 -3.982 -6.917 1.00 87.12 198 GLN A CA 1
ATOM 1530 C C . GLN A 1 198 ? 22.195 -4.971 -5.761 1.00 87.12 198 GLN A C 1
ATOM 1532 O O . GLN A 1 198 ? 22.200 -4.581 -4.590 1.00 87.12 198 GLN A O 1
ATOM 1537 N N . ARG A 1 199 ? 22.080 -6.258 -6.094 1.00 85.31 199 ARG A N 1
ATOM 1538 C CA . ARG A 1 199 ? 22.076 -7.334 -5.100 1.00 85.31 199 ARG A CA 1
ATOM 1539 C C . ARG A 1 199 ? 23.443 -7.479 -4.419 1.00 85.31 199 ARG A C 1
ATOM 1541 O O . ARG A 1 199 ? 24.483 -7.165 -5.002 1.00 85.31 199 ARG A O 1
ATOM 1548 N N . SER A 1 200 ? 23.454 -7.994 -3.192 1.00 73.38 200 SER A N 1
ATOM 1549 C CA . SER A 1 200 ? 24.690 -8.219 -2.434 1.00 73.38 200 SER A CA 1
ATOM 1550 C C . SER A 1 200 ? 25.356 -9.549 -2.833 1.00 73.38 200 SER A C 1
ATOM 1552 O O . SER A 1 200 ? 25.109 -10.598 -2.243 1.00 73.38 200 SER A O 1
ATOM 1554 N N . G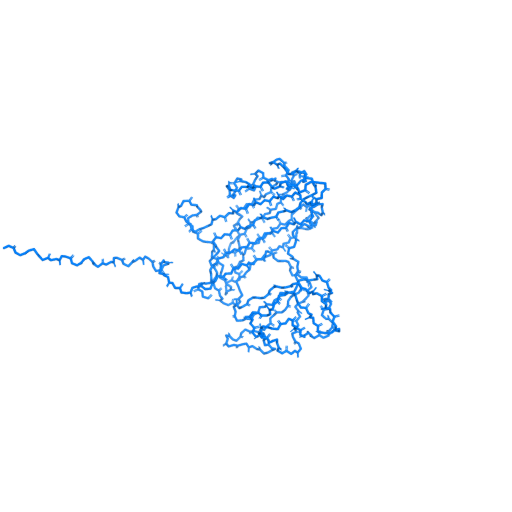LY A 1 201 ? 26.226 -9.525 -3.851 1.00 71.38 201 GLY A N 1
ATOM 1555 C CA . GLY A 1 201 ? 27.010 -10.700 -4.269 1.00 71.38 201 GLY A CA 1
ATOM 1556 C C . GLY A 1 201 ? 26.179 -11.793 -4.975 1.00 71.38 201 GLY A C 1
ATOM 1557 O O . GLY A 1 201 ? 25.297 -11.454 -5.769 1.00 71.38 201 GLY A O 1
ATOM 1558 N N . PRO A 1 202 ? 26.448 -13.105 -4.761 1.00 71.69 202 PRO A N 1
ATOM 1559 C CA . PRO A 1 202 ? 25.658 -14.187 -5.366 1.00 71.69 202 PRO A CA 1
ATOM 1560 C C . PRO A 1 202 ? 24.268 -14.366 -4.724 1.00 71.69 202 PRO A C 1
ATOM 1562 O O . PRO A 1 202 ? 23.519 -15.243 -5.148 1.00 71.69 202 PRO A O 1
ATOM 1565 N N . HIS A 1 203 ? 23.921 -13.569 -3.708 1.00 70.88 203 HIS A N 1
ATOM 1566 C CA . HIS A 1 203 ? 22.677 -13.681 -2.949 1.00 70.88 203 HIS A CA 1
ATOM 1567 C C . HIS A 1 203 ? 21.899 -12.351 -2.931 1.00 70.88 203 HIS A C 1
ATOM 1569 O O . HIS A 1 203 ? 22.451 -11.275 -3.161 1.00 70.88 203 HIS A O 1
ATOM 1575 N N . GLY A 1 204 ? 20.603 -12.430 -2.622 1.00 80.56 204 GLY A N 1
ATOM 1576 C CA . GLY A 1 204 ? 19.707 -11.277 -2.495 1.00 80.56 204 GLY A CA 1
ATOM 1577 C C . GLY A 1 204 ? 19.035 -10.848 -3.801 1.00 80.56 204 GLY A C 1
ATOM 1578 O O . GLY A 1 204 ? 19.338 -11.364 -4.873 1.00 80.56 204 GLY A O 1
ATOM 1579 N N . SER A 1 205 ? 18.119 -9.889 -3.678 1.00 87.69 205 SER A N 1
ATOM 1580 C CA . SER A 1 205 ? 17.331 -9.337 -4.785 1.00 87.69 205 SER A CA 1
ATOM 1581 C C . SER A 1 205 ? 17.914 -8.014 -5.269 1.00 87.69 205 SER A C 1
ATOM 1583 O O . SER A 1 205 ? 18.523 -7.260 -4.500 1.00 87.69 205 SER A O 1
ATOM 1585 N N . HIS A 1 206 ? 17.698 -7.716 -6.543 1.00 93.69 206 HIS A N 1
ATOM 1586 C CA . HIS A 1 206 ? 17.802 -6.350 -7.031 1.00 93.69 206 HIS A CA 1
ATOM 1587 C C . HIS A 1 206 ? 16.599 -5.543 -6.528 1.00 93.69 206 HIS A C 1
ATOM 1589 O O . HIS A 1 206 ? 15.617 -6.099 -6.030 1.00 93.69 206 HIS A O 1
ATOM 1595 N N . GLY A 1 207 ? 16.691 -4.217 -6.602 1.00 94.56 207 GLY A N 1
ATOM 1596 C CA . GLY A 1 207 ? 15.592 -3.370 -6.158 1.00 94.56 207 GLY A CA 1
ATOM 1597 C C . GLY A 1 207 ? 15.403 -2.141 -7.019 1.00 94.56 207 GLY A C 1
ATOM 1598 O O . GLY A 1 207 ? 16.375 -1.526 -7.455 1.00 94.56 207 GLY A O 1
ATOM 1599 N N . VAL A 1 208 ? 14.141 -1.771 -7.199 1.00 96.94 208 VAL A N 1
ATOM 1600 C CA . VAL A 1 208 ? 13.717 -0.510 -7.807 1.00 96.94 208 VAL A CA 1
ATOM 1601 C C . VAL A 1 208 ? 13.045 0.317 -6.726 1.00 96.94 208 VAL A C 1
ATOM 1603 O O . VAL A 1 208 ? 12.156 -0.171 -6.028 1.00 96.94 208 VAL A O 1
ATOM 1606 N N . ARG A 1 209 ? 13.489 1.560 -6.541 1.00 97.12 209 ARG A N 1
ATOM 1607 C CA . ARG A 1 209 ? 12.935 2.473 -5.535 1.00 97.12 209 ARG A CA 1
ATOM 1608 C C . ARG A 1 209 ? 12.653 3.821 -6.163 1.00 97.12 209 ARG A C 1
ATOM 1610 O O . ARG A 1 209 ? 13.552 4.417 -6.747 1.00 97.12 209 ARG A O 1
ATOM 1617 N N . ALA A 1 210 ? 11.438 4.318 -5.985 1.00 96.06 210 ALA A N 1
ATOM 1618 C CA . ALA A 1 210 ? 11.061 5.652 -6.420 1.00 96.06 210 ALA A CA 1
ATOM 1619 C C . ALA A 1 210 ? 10.241 6.376 -5.358 1.00 96.06 210 ALA A C 1
ATOM 1621 O O . ALA A 1 210 ? 9.590 5.766 -4.501 1.00 96.06 210 ALA A O 1
ATOM 1622 N N . ARG A 1 211 ? 10.272 7.706 -5.419 1.00 94.25 211 ARG A N 1
ATOM 1623 C CA . ARG A 1 211 ? 9.516 8.561 -4.506 1.00 94.25 211 ARG A CA 1
ATOM 1624 C C . ARG A 1 211 ? 8.911 9.732 -5.258 1.00 94.25 211 ARG A C 1
ATOM 1626 O O . ARG A 1 211 ? 9.636 10.611 -5.701 1.00 94.25 211 ARG A O 1
ATOM 1633 N N . ALA A 1 212 ? 7.587 9.823 -5.268 1.00 91.00 212 ALA A N 1
ATOM 1634 C CA . ALA A 1 212 ? 6.899 11.054 -5.641 1.00 91.00 212 ALA A CA 1
ATOM 1635 C C . ALA A 1 212 ? 6.636 11.905 -4.393 1.00 91.00 212 ALA A C 1
ATOM 1637 O O . ALA A 1 212 ? 6.196 11.399 -3.359 1.00 91.00 212 ALA A O 1
ATOM 1638 N N . SER A 1 213 ? 6.897 13.210 -4.488 1.00 89.56 213 SER A N 1
ATOM 1639 C CA . SER A 1 213 ? 6.553 14.182 -3.444 1.00 89.56 213 SER A CA 1
ATOM 1640 C C . SER A 1 213 ? 5.481 15.151 -3.938 1.00 89.56 213 SER A C 1
ATOM 1642 O O . SER A 1 213 ? 5.574 15.729 -5.022 1.00 89.56 213 SER A O 1
ATOM 1644 N N . PHE A 1 214 ? 4.476 15.351 -3.101 1.00 84.50 214 PHE A N 1
ATOM 1645 C CA . PHE A 1 214 ? 3.369 16.284 -3.253 1.00 84.50 214 PHE A CA 1
ATOM 1646 C C . PHE A 1 214 ? 3.534 17.422 -2.227 1.00 84.50 214 PHE A C 1
ATOM 1648 O O . PHE A 1 214 ? 4.415 17.369 -1.370 1.00 84.50 214 PHE A O 1
ATOM 1655 N N . ALA A 1 215 ? 2.705 18.463 -2.305 1.00 74.06 215 ALA A N 1
ATOM 1656 C CA . ALA A 1 215 ? 2.670 19.542 -1.305 1.00 74.06 215 ALA A CA 1
ATOM 1657 C C . ALA A 1 215 ? 3.968 20.366 -1.130 1.00 74.06 215 ALA A C 1
ATOM 1659 O O . ALA A 1 215 ? 4.355 20.708 -0.014 1.00 74.06 215 ALA A O 1
ATOM 1660 N N . SER A 1 216 ? 4.641 20.730 -2.225 1.00 64.25 216 SER A N 1
ATOM 1661 C CA . SER A 1 216 ? 5.646 21.803 -2.194 1.00 64.25 216 SER A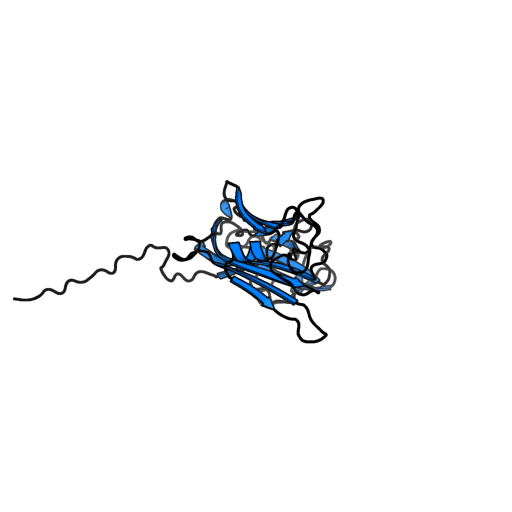 CA 1
ATOM 1662 C C . SER A 1 216 ? 5.624 22.621 -3.483 1.00 64.25 216 SER A C 1
ATOM 1664 O O . SER A 1 216 ? 5.319 22.091 -4.555 1.00 64.25 216 SER A O 1
ATOM 1666 N N . ALA A 1 217 ? 5.953 23.913 -3.373 1.00 56.56 217 ALA A N 1
ATOM 1667 C CA . ALA A 1 217 ? 5.912 24.873 -4.479 1.00 56.56 217 ALA A CA 1
ATOM 1668 C C . ALA A 1 217 ? 6.832 24.496 -5.659 1.00 56.56 217 ALA A C 1
ATOM 1670 O O . ALA A 1 217 ? 6.571 24.899 -6.785 1.00 56.56 217 ALA A O 1
ATOM 1671 N N . GLY A 1 218 ? 7.877 23.694 -5.414 1.00 57.47 218 GLY A N 1
ATOM 1672 C CA . GLY A 1 218 ? 8.781 23.159 -6.442 1.00 57.47 218 GLY A CA 1
ATOM 1673 C C . GLY A 1 218 ? 8.445 21.743 -6.929 1.00 57.47 218 GLY A C 1
ATOM 1674 O O . GLY A 1 218 ? 9.288 21.109 -7.560 1.00 57.47 218 GLY A O 1
ATOM 1675 N N . LYS A 1 219 ? 7.272 21.201 -6.578 1.00 70.44 219 LYS A N 1
ATOM 1676 C CA . LYS A 1 219 ? 6.796 19.863 -6.981 1.00 70.44 219 LYS A CA 1
ATOM 1677 C C . LYS A 1 219 ? 5.367 19.982 -7.532 1.00 70.44 219 LYS A C 1
ATOM 1679 O O . LYS A 1 219 ? 5.063 20.917 -8.258 1.00 70.44 219 LYS A O 1
ATOM 1684 N N . SER A 1 220 ? 4.461 19.079 -7.159 1.00 65.00 220 SER A N 1
ATOM 1685 C CA . SER A 1 220 ? 3.069 19.047 -7.644 1.00 65.00 220 SER A CA 1
ATOM 1686 C C . SER A 1 220 ? 2.145 20.142 -7.064 1.00 65.00 220 SER A C 1
ATOM 1688 O O . SER A 1 220 ? 0.928 20.067 -7.225 1.00 65.00 220 SER A O 1
ATOM 1690 N N . GLY A 1 221 ? 2.688 21.135 -6.348 1.00 66.12 221 GLY A N 1
ATOM 1691 C CA . GLY A 1 221 ? 1.961 22.292 -5.810 1.00 66.12 221 GLY A CA 1
ATOM 1692 C C . GLY A 1 221 ? 1.146 22.021 -4.540 1.00 66.12 221 GLY A C 1
ATOM 1693 O O . GLY A 1 221 ? 1.339 22.713 -3.547 1.00 66.12 221 GLY A O 1
ATOM 1694 N N . ASN A 1 222 ? 0.297 20.986 -4.528 1.00 81.31 222 ASN A N 1
ATOM 1695 C CA . ASN A 1 222 ? -0.632 20.688 -3.426 1.00 81.31 222 ASN A CA 1
ATOM 1696 C C . ASN A 1 222 ? -0.506 19.246 -2.908 1.00 81.31 222 ASN A C 1
ATOM 1698 O O . ASN A 1 222 ? -0.007 18.365 -3.611 1.00 81.31 222 ASN A O 1
ATOM 1702 N N . ALA A 1 223 ? -0.944 19.013 -1.667 1.00 89.75 223 ALA A N 1
ATOM 1703 C CA . ALA A 1 223 ? -1.163 17.666 -1.137 1.00 89.75 223 ALA A CA 1
ATOM 1704 C C . ALA A 1 223 ? -2.359 17.010 -1.840 1.00 89.75 223 ALA A C 1
ATOM 1706 O O . ALA A 1 223 ? -3.280 17.701 -2.284 1.00 89.75 223 ALA A O 1
ATOM 1707 N N . ILE A 1 224 ? -2.368 15.681 -1.908 1.00 92.00 224 ILE A N 1
ATOM 1708 C CA . ILE A 1 224 ? -3.576 14.945 -2.291 1.00 92.00 224 ILE A CA 1
ATOM 1709 C C . ILE A 1 224 ? -4.426 14.803 -1.030 1.00 92.00 224 ILE A C 1
ATOM 1711 O O . ILE A 1 224 ? -3.968 14.233 -0.042 1.00 92.00 224 ILE A O 1
ATOM 1715 N N . ILE A 1 225 ? -5.641 15.344 -1.061 1.00 93.44 225 ILE A N 1
ATOM 1716 C CA . ILE A 1 225 ? -6.589 15.247 0.050 1.00 93.44 225 ILE A CA 1
ATOM 1717 C C . ILE A 1 225 ? -7.478 14.026 -0.165 1.00 93.44 225 ILE A C 1
ATOM 1719 O O . ILE A 1 225 ? -7.970 13.829 -1.276 1.00 93.44 225 ILE A O 1
ATOM 1723 N N . LEU A 1 226 ? -7.640 13.225 0.886 1.00 95.19 226 LEU A N 1
ATOM 1724 C CA . LEU A 1 226 ? -8.580 12.113 0.958 1.00 95.19 226 LEU A CA 1
ATOM 1725 C C . LEU A 1 226 ? -9.514 12.352 2.147 1.00 95.19 226 LEU A C 1
ATOM 1727 O O . LEU A 1 226 ? -9.078 12.304 3.296 1.00 95.19 226 LEU A O 1
ATOM 1731 N N . ASP A 1 227 ? -10.779 12.635 1.864 1.00 94.69 227 ASP A N 1
ATOM 1732 C CA . ASP A 1 227 ? -11.843 12.795 2.855 1.00 94.69 227 ASP A CA 1
ATOM 1733 C C . ASP A 1 227 ? -12.647 11.489 3.013 1.00 94.69 227 ASP A C 1
ATOM 1735 O O . ASP A 1 227 ? -13.394 11.083 2.113 1.00 94.69 227 ASP A O 1
ATOM 1739 N N . GLY A 1 228 ? -12.499 10.832 4.168 1.00 92.19 228 GLY A N 1
ATOM 1740 C CA . GLY A 1 228 ? -13.169 9.568 4.488 1.00 92.19 228 GLY A CA 1
ATOM 1741 C C . GLY A 1 228 ? -14.694 9.694 4.508 1.00 92.19 228 GLY A C 1
ATOM 1742 O O . GLY A 1 228 ? -15.395 8.816 3.999 1.00 92.19 228 GLY A O 1
ATOM 1743 N N . SER A 1 229 ? -15.220 10.846 4.946 1.00 92.00 229 SER A N 1
ATOM 1744 C CA . SER A 1 229 ? -16.668 11.114 4.977 1.00 92.00 229 SER A CA 1
ATOM 1745 C C . SER A 1 229 ? -17.295 11.176 3.580 1.00 92.00 229 SER A C 1
ATOM 1747 O O . SER A 1 229 ? -18.494 10.949 3.408 1.00 92.00 229 SER A O 1
ATOM 1749 N N . LYS A 1 230 ? -16.470 11.450 2.564 1.00 94.38 230 LYS A N 1
ATOM 1750 C CA . LYS A 1 230 ? -16.849 11.483 1.148 1.00 94.38 230 LYS A CA 1
ATOM 1751 C C . LYS A 1 230 ? -16.433 10.221 0.390 1.00 94.38 230 LYS A C 1
ATOM 1753 O O . LYS A 1 230 ? -16.609 10.171 -0.828 1.00 94.38 230 LYS A O 1
ATOM 1758 N N . ASN A 1 231 ? -15.913 9.206 1.090 1.00 92.62 231 ASN A N 1
ATOM 1759 C CA . ASN A 1 231 ? -15.392 7.968 0.506 1.00 92.62 231 ASN A CA 1
ATOM 1760 C C . ASN A 1 231 ? -14.329 8.234 -0.580 1.00 92.62 231 ASN A C 1
ATOM 1762 O O . ASN A 1 231 ? -14.279 7.556 -1.614 1.00 92.62 231 ASN A O 1
ATOM 1766 N N . GLU A 1 232 ? -13.508 9.269 -0.377 1.00 96.38 232 GLU A N 1
ATOM 1767 C CA . GLU A 1 232 ? -12.404 9.572 -1.279 1.00 96.38 232 GLU A CA 1
ATOM 1768 C C . GLU A 1 232 ? -11.257 8.595 -1.046 1.00 96.38 232 GLU A C 1
ATOM 1770 O O . GLU A 1 232 ? -10.944 8.212 0.084 1.00 96.38 232 GLU A O 1
ATOM 1775 N N . LYS A 1 233 ? -10.609 8.188 -2.134 1.00 96.62 233 LYS A N 1
ATOM 1776 C CA . LYS A 1 233 ? -9.562 7.172 -2.080 1.00 96.62 233 LYS A CA 1
ATOM 1777 C C . LYS A 1 233 ? -8.493 7.389 -3.132 1.00 96.62 233 LYS A C 1
ATOM 1779 O O . LYS A 1 233 ? -8.736 7.928 -4.213 1.00 96.62 233 LYS A O 1
ATOM 1784 N N . ALA A 1 234 ? -7.306 6.906 -2.820 1.00 97.81 234 ALA A N 1
ATOM 1785 C CA . ALA A 1 234 ? -6.282 6.637 -3.804 1.00 97.81 234 ALA A CA 1
ATOM 1786 C C . ALA A 1 234 ? -6.407 5.179 -4.256 1.00 97.81 234 ALA A C 1
ATOM 1788 O O . ALA A 1 234 ? -6.648 4.293 -3.437 1.00 97.81 234 ALA A O 1
ATOM 1789 N N . GLU A 1 235 ? -6.202 4.914 -5.543 1.00 98.19 235 GLU A N 1
ATOM 1790 C CA . GLU A 1 235 ? -6.214 3.561 -6.095 1.00 98.19 235 GLU A CA 1
ATOM 1791 C C . GLU A 1 235 ? -4.960 3.291 -6.927 1.00 98.19 235 GLU A C 1
ATOM 1793 O O . GLU A 1 235 ? -4.506 4.151 -7.690 1.00 98.19 235 GLU A O 1
ATOM 1798 N N . VAL A 1 236 ? -4.459 2.061 -6.823 1.00 98.50 236 VAL A N 1
ATOM 1799 C CA . VAL A 1 236 ? -3.520 1.471 -7.773 1.00 98.50 236 VAL A CA 1
ATOM 1800 C C . VAL A 1 236 ? -4.195 0.294 -8.464 1.00 98.50 236 VAL A C 1
ATOM 1802 O O . VAL A 1 236 ? -4.811 -0.548 -7.810 1.00 98.50 236 VAL A O 1
ATOM 1805 N N . ILE A 1 237 ? -4.098 0.241 -9.791 1.00 98.50 237 ILE A N 1
ATOM 1806 C CA . ILE A 1 237 ? -4.705 -0.806 -10.613 1.00 98.50 237 ILE A CA 1
ATOM 1807 C C . ILE A 1 237 ? -3.615 -1.522 -11.395 1.00 98.50 237 ILE A C 1
ATOM 1809 O O . ILE A 1 237 ? -2.977 -0.918 -12.253 1.00 98.50 237 ILE A O 1
ATOM 1813 N N . VAL A 1 238 ? -3.454 -2.815 -11.133 1.00 98.69 238 VAL A N 1
ATOM 1814 C CA . VAL A 1 238 ? -2.580 -3.716 -11.888 1.00 98.69 238 VAL A CA 1
ATOM 1815 C C . VAL A 1 238 ? -3.381 -4.327 -13.038 1.00 98.69 238 VAL A C 1
ATOM 1817 O O . VAL A 1 238 ? -4.434 -4.921 -12.798 1.00 98.69 238 VAL A O 1
ATOM 1820 N N . GLN A 1 239 ? -2.913 -4.164 -14.280 1.00 98.50 239 GLN A N 1
ATOM 1821 C CA . GLN A 1 239 ? -3.630 -4.589 -15.498 1.00 98.50 239 GLN A CA 1
ATOM 1822 C C . GLN A 1 239 ? -2.871 -5.606 -16.367 1.00 98.50 239 GLN A C 1
ATOM 1824 O O . GLN A 1 239 ? -3.393 -6.031 -17.404 1.00 98.50 239 GLN A O 1
ATOM 1829 N N . ASP A 1 240 ? -1.670 -5.988 -15.939 1.00 98.56 240 ASP A N 1
ATOM 1830 C CA . ASP A 1 240 ? -0.784 -6.966 -16.572 1.00 98.56 240 ASP A CA 1
ATOM 1831 C C . ASP A 1 240 ? -0.407 -8.060 -15.557 1.00 98.56 240 ASP A C 1
ATOM 1833 O O . ASP A 1 240 ? -0.850 -8.030 -14.405 1.00 98.56 240 ASP A O 1
ATOM 1837 N N . ASP A 1 241 ? 0.348 -9.067 -15.997 1.00 98.25 241 ASP A N 1
ATOM 1838 C CA . ASP A 1 241 ? 0.830 -10.140 -15.126 1.00 98.25 241 ASP A CA 1
ATOM 1839 C C . ASP A 1 241 ? 2.161 -9.762 -14.468 1.00 98.25 241 ASP A C 1
ATOM 1841 O O . ASP A 1 241 ? 3.173 -9.628 -15.151 1.00 98.25 241 ASP A O 1
ATOM 1845 N N . LEU A 1 242 ? 2.147 -9.581 -13.145 1.00 98.31 242 LEU A N 1
ATOM 1846 C CA . LEU A 1 242 ? 3.315 -9.182 -12.359 1.00 98.31 242 LEU A CA 1
ATOM 1847 C C . LEU A 1 242 ? 3.832 -10.298 -11.439 1.00 98.31 242 LEU A C 1
ATOM 1849 O O . LEU A 1 242 ? 4.638 -10.022 -10.555 1.00 98.31 242 LEU A O 1
ATOM 1853 N N . LEU A 1 243 ? 3.378 -11.547 -11.612 1.00 97.19 243 LEU A N 1
ATOM 1854 C CA . LEU A 1 243 ? 3.718 -12.662 -10.711 1.00 97.19 243 LEU A CA 1
ATOM 1855 C C . LEU A 1 243 ? 5.214 -13.014 -10.667 1.00 97.19 243 LEU A C 1
ATOM 1857 O O . LEU A 1 243 ? 5.649 -13.674 -9.728 1.00 97.19 243 LEU A O 1
ATOM 1861 N N . ASN A 1 244 ? 5.988 -12.585 -11.665 1.00 95.56 244 ASN A N 1
ATOM 1862 C CA . ASN A 1 244 ? 7.433 -12.808 -11.721 1.00 95.56 244 ASN A CA 1
ATOM 1863 C C . ASN A 1 244 ? 8.244 -11.752 -10.947 1.00 95.56 244 ASN A C 1
ATOM 1865 O O . ASN A 1 244 ? 9.453 -11.907 -10.815 1.00 95.56 244 ASN A O 1
ATOM 1869 N N . LEU A 1 245 ? 7.608 -10.702 -10.415 1.00 96.31 245 LEU A N 1
ATOM 1870 C CA . LEU A 1 245 ? 8.254 -9.831 -9.433 1.00 96.31 245 LEU A CA 1
ATOM 1871 C C . LEU A 1 245 ? 8.282 -10.536 -8.075 1.00 96.31 245 LEU A C 1
ATOM 1873 O O . LEU A 1 245 ? 7.270 -11.078 -7.629 1.00 96.31 2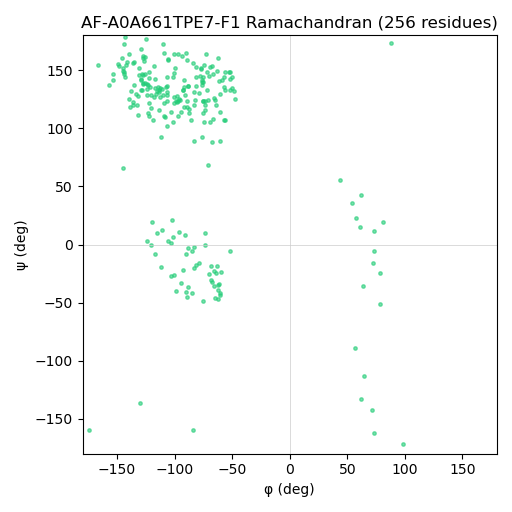45 LEU A O 1
ATOM 1877 N N . VAL A 1 246 ? 9.410 -10.460 -7.367 1.00 95.44 246 VAL A N 1
ATOM 1878 C CA . VAL A 1 246 ? 9.524 -11.016 -6.007 1.00 95.44 246 VAL A CA 1
ATOM 1879 C C . VAL A 1 246 ? 8.599 -10.263 -5.050 1.00 95.44 246 VAL A C 1
ATOM 1881 O O . VAL A 1 246 ? 7.876 -10.858 -4.252 1.00 95.44 246 VAL A O 1
ATOM 1884 N N . GLU A 1 247 ? 8.611 -8.933 -5.127 1.00 96.81 247 GLU A N 1
ATOM 1885 C CA . GLU A 1 247 ? 7.715 -8.074 -4.361 1.00 96.81 247 GLU A CA 1
ATOM 1886 C C . GLU A 1 247 ? 7.503 -6.753 -5.096 1.00 96.81 247 GLU A C 1
ATOM 1888 O O . GLU A 1 247 ? 8.446 -6.173 -5.626 1.00 96.81 247 GLU A O 1
ATOM 1893 N N . PHE A 1 248 ? 6.282 -6.232 -5.063 1.00 98.38 248 PHE A N 1
ATOM 1894 C CA . PHE A 1 248 ? 5.968 -4.886 -5.515 1.00 98.38 248 PHE A CA 1
ATOM 1895 C C . PHE A 1 248 ? 5.041 -4.213 -4.504 1.00 98.38 248 PHE A C 1
ATOM 1897 O O . PHE A 1 248 ? 3.943 -4.687 -4.239 1.00 98.38 248 PHE A O 1
ATOM 1904 N N . LYS A 1 249 ? 5.472 -3.094 -3.922 1.00 98.06 249 LYS A N 1
ATOM 1905 C CA . LYS A 1 249 ? 4.688 -2.320 -2.957 1.00 98.06 249 LYS A CA 1
ATOM 1906 C C . LYS A 1 249 ? 4.644 -0.856 -3.342 1.00 98.06 249 LYS A C 1
ATOM 1908 O O . LYS A 1 249 ? 5.651 -0.265 -3.733 1.00 98.06 249 LYS A O 1
ATOM 1913 N N . ILE A 1 250 ? 3.479 -0.257 -3.129 1.00 97.94 250 ILE A N 1
ATOM 1914 C CA . ILE A 1 250 ? 3.313 1.192 -3.135 1.00 97.94 250 ILE A CA 1
ATOM 1915 C C . ILE A 1 250 ? 2.760 1.610 -1.775 1.00 97.94 250 ILE A C 1
ATOM 1917 O O . ILE A 1 250 ? 1.846 0.974 -1.247 1.00 97.94 250 ILE A O 1
ATOM 1921 N N . ALA A 1 251 ? 3.315 2.676 -1.206 1.00 97.38 251 ALA A N 1
ATOM 1922 C CA . ALA A 1 251 ? 2.867 3.251 0.056 1.00 97.38 251 ALA A CA 1
ATOM 1923 C C . ALA A 1 251 ? 2.623 4.753 -0.068 1.00 97.38 251 ALA A C 1
ATOM 1925 O O . ALA A 1 251 ? 3.334 5.448 -0.794 1.00 97.38 251 ALA A O 1
ATOM 1926 N N . LEU A 1 252 ? 1.641 5.255 0.678 1.00 96.81 252 LEU A N 1
ATOM 1927 C CA . LEU A 1 252 ? 1.384 6.679 0.854 1.00 96.81 252 LEU A CA 1
ATOM 1928 C C . LEU A 1 252 ? 1.808 7.120 2.249 1.00 96.81 252 LEU A C 1
ATOM 1930 O O . LEU A 1 252 ? 1.639 6.390 3.224 1.00 96.81 252 LEU A O 1
ATOM 1934 N N . GLN A 1 253 ? 2.323 8.342 2.331 1.00 95.25 253 GLN A N 1
ATOM 1935 C CA . GLN A 1 253 ? 2.656 9.011 3.582 1.00 95.25 253 GLN A CA 1
ATOM 1936 C C . GLN A 1 253 ? 2.061 10.416 3.592 1.00 95.25 253 GLN A C 1
ATOM 1938 O O . GLN A 1 253 ? 2.007 11.097 2.561 1.00 95.25 253 GLN A O 1
ATOM 1943 N N . GLY A 1 254 ? 1.646 10.864 4.771 1.00 93.69 254 GLY A N 1
ATOM 1944 C CA . GLY A 1 254 ? 1.029 12.167 4.934 1.00 93.69 254 GLY A CA 1
ATOM 1945 C C . GLY A 1 254 ? 0.750 12.528 6.382 1.00 93.69 254 GLY A C 1
ATOM 1946 O O . GLY A 1 254 ? 1.345 11.971 7.305 1.00 93.69 254 GLY A O 1
ATOM 1947 N N . VAL A 1 255 ? -0.164 13.479 6.548 1.00 91.19 255 VAL A N 1
ATOM 1948 C CA . VAL A 1 255 ? -0.665 13.941 7.845 1.00 91.19 255 VAL A CA 1
ATOM 1949 C C . VAL A 1 255 ? -2.178 13.776 7.928 1.00 91.19 255 VAL A C 1
ATOM 1951 O O . VAL A 1 255 ? -2.876 13.920 6.921 1.00 91.19 255 VAL A O 1
ATOM 1954 N N . VAL A 1 256 ? -2.673 13.515 9.130 1.00 90.25 256 VAL A N 1
ATOM 1955 C CA . VAL A 1 256 ? -4.092 13.566 9.477 1.00 90.25 256 VAL A CA 1
ATOM 1956 C C . VAL A 1 256 ? -4.447 15.028 9.770 1.00 90.25 256 VAL A C 1
ATOM 1958 O O . VAL A 1 256 ? -3.763 15.707 10.538 1.00 90.25 256 VAL A O 1
ATOM 1961 N N . LEU A 1 257 ? -5.449 15.560 9.071 1.00 86.69 257 LEU A N 1
ATOM 1962 C CA . LEU A 1 257 ? -5.922 16.942 9.216 1.00 86.69 257 LEU A CA 1
ATOM 1963 C C . LEU A 1 257 ? -7.092 17.056 10.190 1.00 86.69 257 LEU A C 1
ATOM 1965 O O . LEU A 1 257 ? -7.251 18.095 10.831 1.00 86.69 257 LEU A O 1
ATOM 1969 N N . LYS A 1 258 ? -7.912 16.013 10.220 1.00 80.44 258 LYS A N 1
ATOM 1970 C CA . LYS A 1 258 ? -9.069 15.820 11.073 1.00 80.44 258 LYS A CA 1
ATOM 1971 C C . LYS A 1 258 ? -9.210 14.328 11.281 1.00 80.44 258 LYS A C 1
ATOM 1973 O O . LYS A 1 258 ? -8.972 13.607 10.280 1.00 80.44 258 LYS A O 1
#

Mean predicted aligned error: 7.13 Å

Nearest PDB structures (foldseek):
  3fks-assembly3_V  TM=5.251E-01  e=3.191E-01  Saccharomyces cerevisiae
  5l5g-assembly1_A  TM=3.672E-01  e=1.748E+00  Mus musculus
  5l5l-assembly1_B-2  TM=1.792E-01  e=1.661E+00  Mus musculus
  5l5g-assembly2_B  TM=1.449E-01  e=1.748E+00  Mus musculus
  5l5g-assembly2_D  TM=1.651E-01  e=5.161E+00  Mus musculus

Radius of gyration: 21.51 Å; Cα contacts (8 Å, |Δi|>4): 654; chains: 1; bounding box: 46×85×47 Å

Sequence (258 aa):
MSLTEQTYTQDALPTFWQPVNRETFTTTFNRVIGAPKTLSTNAVLDTYIVNLSAGHAFVANDILFMTQDGNIYQAKVLLVDVNALTMDTPLNFPYLTAPGVEGQATIVFKIENNLAVNGSATPQKFEVFAPGDHVWAVTRMFITMLTDGAPDDGLFGDLDALTRGVIFRILNGRIYNKGNFKDNGDIAAICYDLTYSQRSGPHGSHGVRARASFASAGKSGNAIILDGSKNEKAEVIVQDDLLNLVEFKIALQGVVLK

pLDDT: mean 89.5, std 15.39, range [35.31, 98.69]

Foldseek 3Di:
DDDDPDPPDPPPDPPVPDPDPWDKDKDWFKDFDDDKWAFPFWADFQAQKTFTDAPPPDAFQWWKWKDAPQDIDIFGFHHDDRRITGTPDTHHDGQGNAHDPVRGHMIMTGIDFFPLAAQAVPKDKTKDAGPDQWKWFWFKKKKKFWAADFFDQCAAQPHHFAPFAKWKWKDDVDIGTQAGGRGLVSLCVRQVDWDWADADPPDGTIMIIGMHGACDPPHPPGTDMHGVVRVIMIMMIDNHNSNNTPGIIMMTMTTIPD

Secondary structure (DSSP, 8-state):
--------------TTSS---PPEEEEE-BEEEEEEE-BSS---TT-SEEEB-TT----TT-EEEEEETTEEEEEEEEEEETTEEEESS--SS---SS--TTSPPPEEEEEE----SB-SSS-EEEEEE--TT-EEEEEEEEEEEEESSPP-TTEETTEEPPSS-EEEEEESSSEEEEEEESSHHHHHHHHSEEEEEPPSTTSS-EEEEEEEE-SSTTTTSSPEEEEGGGT-EEEEEE-SB-TTSSEEEEEEEEEE--